Protein AF-A0A519UV82-F1 (afdb_monomer)

Nearest PDB structures (foldseek):
  6i97-assembly1_E  TM=7.654E-01  e=9.300E-04  Pseudomonas aeruginosa
  7zc8-assembly1_B  TM=7.433E-01  e=1.857E-03  Pectobacterium carotovorum
  6fip-assembly1_A  TM=7.714E-01  e=3.481E-03  Pseudomonas aeruginosa
  2m2k-assembly1_A  TM=5.656E-01  e=3.481E-03  Serratia marcescens
  6sml-assembly1_B  TM=4.759E-01  e=7.571E-02  Porphyromonas gingivalis W83

Secondary structure (DSSP, 8-state):
-EE--B-TTHHHHHHHHHHHH----HHHHHTT--EEEEEEEEE-TTS-EEEEEEEE---TTHHHHHHHHHHTSPPPBPEEETTEEE-EEEEEEEEE------------------SSSSPPEEEETTEE--GGGGGG--GGGEEEEEEEPTTHHHHHH-GGGTT-EEEEEE--PPPPP-------

Mean predicted aligned error: 15.91 Å

Radius of gyration: 28.94 Å; Cα contacts (8 Å, |Δi|>4): 285; chains: 1; bounding box: 62×54×73 Å

pLDDT: mean 78.11, std 17.94, range [34.72, 96.06]

Foldseek 3Di:
DKFAKAAVVGPVVVLVLLVVQQDDQPQCVVVVQWDWFKWKWKQALFQDTHPIDTPDDSDRCRNVSVVVSSNVGDRIHAIDDPNGGDIDMDMDIDTDHPPPPVPPQPLVPPPPDDPDDDDAFEEEQNHTDDPVVSVVDRPQFWPDKDKAAPPVQCVVPNPSRPHTYIYTYTDPDPDDDDPPPDDD

Structure (mmCIF, N/CA/C/O backbone):
data_AF-A0A519UV82-F1
#
_entry.id   AF-A0A519UV82-F1
#
loop_
_atom_site.group_PDB
_atom_site.id
_atom_site.type_symbol
_atom_site.label_atom_id
_atom_site.label_alt_id
_atom_site.label_comp_id
_atom_site.label_asym_id
_atom_site.label_entity_id
_atom_site.label_seq_id
_atom_site.pdbx_PDB_ins_code
_atom_site.Cartn_x
_atom_site.Cartn_y
_atom_site.Cartn_z
_atom_site.occupancy
_atom_site.B_iso_or_equiv
_atom_site.auth_seq_id
_atom_site.auth_comp_id
_atom_site.auth_asym_id
_atom_site.auth_atom_id
_atom_site.pdbx_PDB_model_num
ATOM 1 N N . MET A 1 1 ? 25.378 5.766 -20.850 1.00 74.38 1 MET A N 1
ATOM 2 C CA . MET A 1 1 ? 24.659 6.168 -19.622 1.00 74.38 1 MET A CA 1
ATOM 3 C C . MET A 1 1 ? 23.550 5.167 -19.393 1.00 74.38 1 MET A C 1
ATOM 5 O O . MET A 1 1 ? 22.872 4.806 -20.355 1.00 74.38 1 MET A O 1
ATOM 9 N N . GLU A 1 2 ? 23.432 4.686 -18.164 1.00 89.44 2 GLU A N 1
ATOM 10 C CA . GLU A 1 2 ? 22.389 3.753 -17.751 1.00 89.44 2 GLU A CA 1
ATOM 11 C C . GLU A 1 2 ? 21.469 4.468 -16.768 1.00 89.44 2 GLU A C 1
ATOM 13 O O . GLU A 1 2 ? 21.945 5.192 -15.893 1.00 89.44 2 GLU A O 1
ATOM 18 N N . VAL A 1 3 ? 20.162 4.314 -16.952 1.00 92.25 3 VAL A N 1
ATOM 19 C CA . VAL A 1 3 ? 19.136 4.919 -16.101 1.00 92.25 3 VAL A CA 1
ATOM 20 C C . VAL A 1 3 ? 18.208 3.798 -15.639 1.00 92.25 3 VAL A C 1
ATOM 22 O O . VAL A 1 3 ? 17.698 3.061 -16.489 1.00 92.25 3 VAL A O 1
ATOM 25 N N . PRO A 1 4 ? 17.999 3.619 -14.325 1.00 91.94 4 PRO A N 1
ATOM 26 C CA . PRO A 1 4 ? 17.062 2.623 -13.825 1.00 91.94 4 PRO A CA 1
ATOM 27 C C . PRO A 1 4 ? 15.616 3.004 -14.184 1.00 91.94 4 PRO A C 1
ATOM 29 O O . PRO A 1 4 ? 15.330 4.179 -14.414 1.00 91.94 4 PRO A O 1
ATOM 32 N N . PRO A 1 5 ? 14.687 2.035 -14.219 1.00 92.88 5 PRO A N 1
ATOM 33 C CA . PRO A 1 5 ? 13.273 2.347 -14.364 1.00 92.88 5 PRO A CA 1
ATOM 34 C C . PRO A 1 5 ? 12.778 3.160 -13.162 1.00 92.88 5 PRO A C 1
ATOM 36 O O . PRO A 1 5 ? 13.203 2.932 -12.026 1.00 92.88 5 PRO A O 1
ATOM 39 N N . GLU A 1 6 ? 11.842 4.074 -13.400 1.00 93.31 6 GLU A N 1
ATOM 40 C CA . GLU A 1 6 ? 11.326 4.965 -12.361 1.00 93.31 6 GLU A CA 1
ATOM 41 C C . GLU A 1 6 ? 9.823 5.204 -12.520 1.00 93.31 6 GLU A C 1
ATOM 43 O O . GLU A 1 6 ? 9.321 5.412 -13.622 1.00 93.31 6 GLU A O 1
ATOM 48 N N . TYR A 1 7 ? 9.078 5.204 -11.417 1.00 93.75 7 TYR A N 1
ATOM 49 C CA . TYR A 1 7 ? 7.661 5.564 -11.442 1.00 93.75 7 TYR A CA 1
ATOM 50 C C . TYR A 1 7 ? 7.468 7.055 -11.781 1.00 93.75 7 TYR A C 1
ATOM 52 O O . TYR A 1 7 ? 8.294 7.873 -11.373 1.00 93.75 7 TYR A O 1
ATOM 60 N N . PRO A 1 8 ? 6.380 7.472 -12.458 1.00 91.50 8 PRO A N 1
ATOM 61 C CA . PRO A 1 8 ? 6.138 8.886 -12.728 1.00 91.50 8 PRO A CA 1
ATOM 62 C C . PRO A 1 8 ? 6.082 9.718 -11.438 1.00 91.50 8 PRO A C 1
ATOM 64 O O . PRO A 1 8 ? 5.214 9.520 -10.585 1.00 91.50 8 PRO A O 1
ATOM 67 N N . GLY A 1 9 ? 7.011 10.668 -11.301 1.00 90.94 9 GLY A N 1
ATOM 68 C CA . GLY A 1 9 ? 7.177 11.475 -10.086 1.00 90.94 9 GLY A CA 1
ATOM 69 C C . GLY A 1 9 ? 8.029 10.818 -8.991 1.00 90.94 9 GLY A C 1
ATOM 70 O O . GLY A 1 9 ? 8.047 11.301 -7.859 1.00 90.94 9 GLY A O 1
ATOM 71 N N . GLY A 1 10 ? 8.723 9.730 -9.318 1.00 92.00 10 GLY A N 1
ATOM 72 C CA . GLY A 1 10 ? 9.682 9.052 -8.460 1.00 92.00 10 GLY A CA 1
ATOM 73 C C . GLY A 1 10 ? 9.078 8.010 -7.525 1.00 92.00 10 GLY A C 1
ATOM 74 O O . GLY A 1 10 ? 7.860 7.871 -7.364 1.00 92.00 10 GLY A O 1
ATOM 75 N N . ILE A 1 11 ? 9.962 7.265 -6.860 1.00 90.06 11 ILE A N 1
ATOM 76 C CA . ILE A 1 11 ? 9.566 6.153 -5.987 1.00 90.06 11 ILE A CA 1
ATOM 77 C C . ILE A 1 11 ? 8.727 6.610 -4.780 1.00 90.06 11 ILE A C 1
ATOM 79 O O . ILE A 1 11 ? 7.854 5.885 -4.310 1.00 90.06 11 ILE A O 1
ATOM 83 N N . ALA A 1 12 ? 8.920 7.843 -4.303 1.00 91.44 12 ALA A N 1
ATOM 84 C CA . ALA A 1 12 ? 8.108 8.409 -3.227 1.00 91.44 12 ALA A CA 1
ATOM 85 C C . ALA A 1 12 ? 6.627 8.530 -3.633 1.00 91.44 12 ALA A C 1
ATOM 87 O O . ALA A 1 12 ? 5.740 8.155 -2.866 1.00 91.44 12 ALA A O 1
ATOM 88 N N . LYS A 1 13 ? 6.352 8.981 -4.867 1.00 93.44 13 LYS A N 1
ATOM 89 C CA . LYS A 1 13 ? 4.989 9.051 -5.420 1.00 93.44 13 LYS A CA 1
ATOM 90 C C . LYS A 1 13 ? 4.377 7.675 -5.619 1.00 93.44 13 LYS A C 1
ATOM 92 O O . LYS A 1 13 ? 3.170 7.511 -5.446 1.00 93.44 13 LYS A O 1
ATOM 97 N N . PHE A 1 14 ? 5.206 6.689 -5.936 1.00 92.38 14 PHE A N 1
ATOM 98 C CA . PHE A 1 14 ? 4.772 5.306 -6.011 1.00 92.38 14 PHE A CA 1
ATOM 99 C C . PHE A 1 14 ? 4.314 4.779 -4.643 1.00 92.38 14 PHE A C 1
ATOM 101 O O . PHE A 1 14 ? 3.197 4.280 -4.532 1.00 92.38 14 PHE A O 1
ATOM 108 N N . TYR A 1 15 ? 5.099 4.973 -3.578 1.00 91.31 15 TYR A N 1
ATOM 109 C CA . TYR A 1 15 ? 4.679 4.589 -2.224 1.00 91.31 15 TYR A CA 1
ATOM 110 C C . TYR A 1 15 ? 3.459 5.377 -1.726 1.00 91.31 15 TYR A C 1
ATOM 112 O O . TYR A 1 15 ? 2.604 4.811 -1.046 1.00 91.31 15 TYR A O 1
ATOM 120 N N . GLU A 1 16 ? 3.325 6.653 -2.098 1.00 92.19 16 GLU A N 1
ATOM 121 C CA . GLU A 1 16 ? 2.120 7.444 -1.818 1.00 92.19 16 GLU A CA 1
ATOM 122 C C . GLU A 1 16 ? 0.881 6.834 -2.498 1.00 92.19 16 GLU A C 1
ATOM 124 O O . GLU A 1 16 ? -0.177 6.705 -1.878 1.00 92.19 16 GLU A O 1
ATOM 129 N N . PHE A 1 17 ? 1.011 6.419 -3.762 1.00 92.62 17 PHE A N 1
ATOM 130 C CA . PHE A 1 17 ? -0.042 5.719 -4.496 1.00 92.62 17 PHE A CA 1
ATOM 131 C C . PHE A 1 17 ? -0.403 4.383 -3.837 1.00 92.62 17 PHE A C 1
ATOM 133 O O . PHE A 1 17 ? -1.590 4.113 -3.637 1.00 92.62 17 PHE A O 1
ATOM 140 N N . LEU A 1 18 ? 0.598 3.582 -3.454 1.00 91.38 18 LEU A N 1
ATOM 141 C CA . LEU A 1 18 ? 0.388 2.323 -2.743 1.00 91.38 18 LEU A CA 1
ATOM 142 C C . LEU A 1 18 ? -0.390 2.558 -1.445 1.00 91.38 18 LEU A C 1
ATOM 144 O O . LEU A 1 18 ? -1.443 1.962 -1.253 1.00 91.38 18 LEU A O 1
ATOM 148 N N . GLY A 1 19 ? 0.058 3.486 -0.598 1.00 89.69 19 GLY A N 1
ATOM 149 C CA . GLY A 1 19 ? -0.594 3.777 0.681 1.00 89.69 19 GLY A CA 1
ATOM 150 C C . GLY A 1 19 ? -2.041 4.273 0.556 1.00 89.69 19 GLY A C 1
ATOM 151 O O . GLY A 1 19 ? -2.837 4.045 1.461 1.00 89.69 19 GLY A O 1
ATOM 152 N N . LYS A 1 20 ? -2.402 4.926 -0.557 1.00 90.50 20 LYS A N 1
ATOM 153 C CA . LYS A 1 20 ? -3.785 5.363 -0.833 1.00 90.50 20 LYS A CA 1
ATOM 154 C C . LYS A 1 20 ? -4.665 4.271 -1.443 1.00 90.50 20 LYS A C 1
ATOM 156 O O . LYS A 1 20 ? -5.884 4.339 -1.311 1.00 90.50 20 LYS A O 1
ATOM 161 N N . THR A 1 21 ? -4.069 3.312 -2.148 1.00 91.94 21 THR A N 1
ATOM 162 C CA . THR A 1 21 ? -4.799 2.333 -2.976 1.00 91.94 21 THR A CA 1
ATOM 163 C C . THR A 1 21 ? -4.893 0.956 -2.322 1.00 91.94 21 THR A C 1
ATOM 165 O O . THR A 1 21 ? -5.840 0.215 -2.606 1.00 91.94 21 THR A O 1
ATOM 168 N N . ILE A 1 22 ? -3.929 0.615 -1.459 1.00 91.56 22 ILE A N 1
ATOM 169 C CA . ILE A 1 22 ? -3.915 -0.624 -0.681 1.00 91.56 22 ILE A CA 1
ATOM 170 C C . ILE A 1 22 ? -5.106 -0.638 0.272 1.00 91.56 22 ILE A C 1
ATOM 172 O O . ILE A 1 22 ? -5.319 0.277 1.067 1.00 91.56 22 ILE A O 1
ATOM 176 N N . LYS A 1 23 ? -5.863 -1.728 0.208 1.00 91.38 23 LYS A N 1
ATOM 177 C CA . LYS A 1 23 ? -6.924 -2.077 1.141 1.00 91.38 23 LYS A CA 1
ATOM 178 C C . LYS A 1 23 ? -6.412 -3.179 2.048 1.00 91.38 23 LYS A C 1
ATOM 180 O O . LYS A 1 23 ? -6.077 -4.258 1.577 1.00 91.38 23 LYS A O 1
ATOM 185 N N . TYR A 1 24 ? -6.365 -2.912 3.347 1.00 90.88 24 TYR A N 1
ATOM 186 C CA . TYR A 1 24 ? -5.944 -3.924 4.310 1.00 90.88 24 TYR A CA 1
ATOM 187 C C . TYR A 1 24 ? -6.930 -5.103 4.298 1.00 90.88 24 TYR A C 1
ATOM 189 O O . TYR A 1 24 ? -8.119 -4.873 4.533 1.00 90.88 24 TYR A O 1
ATOM 197 N N . PRO A 1 25 ? -6.485 -6.342 4.028 1.00 91.50 25 PRO A N 1
ATOM 198 C CA . PRO A 1 25 ? -7.369 -7.501 4.053 1.00 91.50 25 PRO A CA 1
ATOM 199 C C . PRO A 1 25 ? -7.969 -7.717 5.445 1.00 91.50 25 PRO A C 1
ATOM 201 O O . PRO A 1 25 ? -7.251 -7.633 6.442 1.00 91.50 25 PRO A O 1
ATOM 204 N N . THR A 1 26 ? -9.261 -8.051 5.522 1.00 88.75 26 THR A N 1
ATOM 205 C CA . THR A 1 26 ? -9.959 -8.273 6.801 1.00 88.75 26 THR A CA 1
ATOM 206 C C . THR A 1 26 ? -9.277 -9.349 7.645 1.00 88.75 26 THR A C 1
ATOM 208 O O . THR A 1 26 ? -9.013 -9.117 8.817 1.00 88.75 26 THR A O 1
ATOM 211 N N . LEU A 1 27 ? -8.883 -10.472 7.032 1.00 89.81 27 LEU A N 1
ATOM 212 C CA . LEU A 1 27 ? -8.171 -11.556 7.718 1.00 89.81 27 LEU A CA 1
ATOM 213 C C . LEU A 1 27 ? -6.844 -11.086 8.328 1.00 89.81 27 LEU A C 1
ATOM 215 O O . LEU A 1 27 ? -6.532 -11.432 9.463 1.00 89.81 27 LEU A O 1
ATOM 219 N N . ALA A 1 28 ? -6.071 -10.279 7.598 1.00 90.50 28 ALA A N 1
ATOM 220 C CA . ALA A 1 28 ? -4.825 -9.722 8.113 1.00 90.50 28 ALA A CA 1
ATOM 221 C C . ALA A 1 28 ? -5.079 -8.715 9.247 1.00 90.50 28 ALA A C 1
ATOM 223 O O . ALA A 1 28 ? -4.287 -8.640 10.179 1.00 90.50 28 ALA A O 1
ATOM 224 N N . ALA A 1 29 ? -6.177 -7.955 9.184 1.00 86.69 29 ALA A N 1
ATOM 225 C CA . ALA A 1 29 ? -6.553 -7.007 10.229 1.00 86.69 29 ALA A CA 1
ATOM 226 C C . ALA A 1 29 ? -7.010 -7.711 11.518 1.00 86.69 29 ALA A C 1
ATOM 228 O O . ALA A 1 29 ? -6.546 -7.356 12.595 1.00 86.69 29 ALA A O 1
ATOM 229 N N . GLU A 1 30 ? -7.869 -8.726 11.406 1.00 85.19 30 GLU A N 1
ATOM 230 C CA . GLU A 1 30 ? -8.380 -9.514 12.538 1.00 85.19 30 GLU A CA 1
ATOM 231 C C . GLU A 1 30 ? -7.279 -10.296 13.261 1.00 85.19 30 GLU A C 1
ATOM 233 O O . GLU A 1 30 ? -7.351 -10.482 14.471 1.00 85.19 30 GLU A O 1
ATOM 238 N N . ASN A 1 31 ? -6.254 -10.733 12.525 1.00 87.88 31 ASN A N 1
ATOM 239 C CA . ASN A 1 31 ? -5.112 -11.474 13.067 1.00 87.88 31 ASN A CA 1
ATOM 240 C C . ASN A 1 31 ? -3.904 -10.570 13.373 1.00 87.88 31 ASN A C 1
ATOM 242 O O . ASN A 1 31 ? -2.807 -11.074 13.598 1.00 87.88 31 ASN A O 1
ATOM 246 N N . GLU A 1 32 ? -4.084 -9.246 13.332 1.00 87.88 32 GLU A N 1
ATOM 247 C CA . GLU A 1 32 ? -3.047 -8.246 13.624 1.00 87.88 32 GLU A CA 1
ATOM 248 C C . GLU A 1 32 ? -1.743 -8.412 12.810 1.00 87.88 32 GLU A C 1
ATOM 250 O O . GLU A 1 32 ? -0.652 -8.024 13.229 1.00 87.88 32 GLU A O 1
ATOM 255 N N . ILE A 1 33 ? -1.846 -8.976 11.606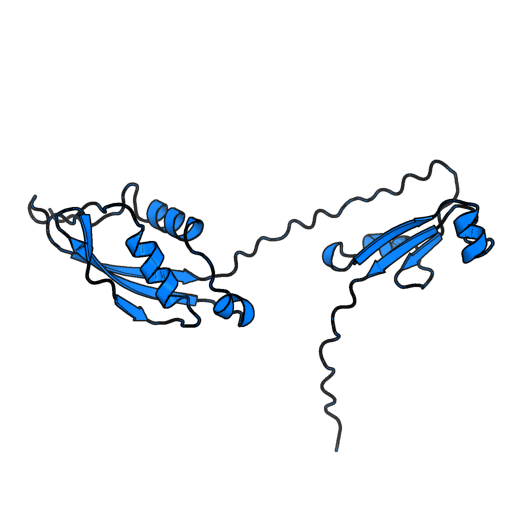 1.00 89.56 33 ILE A N 1
ATOM 256 C CA . ILE A 1 33 ? -0.701 -9.345 10.773 1.00 89.56 33 ILE A CA 1
ATOM 257 C C . ILE A 1 33 ? -0.122 -8.107 10.121 1.00 89.56 33 ILE A C 1
ATOM 259 O O . ILE A 1 33 ? -0.780 -7.519 9.272 1.00 89.56 33 ILE A O 1
ATOM 263 N N . GLN A 1 34 ? 1.122 -7.759 10.442 1.00 90.94 34 GLN A N 1
ATOM 264 C CA . GLN A 1 34 ? 1.869 -6.647 9.850 1.00 90.94 34 GLN A CA 1
ATOM 265 C C . GLN A 1 34 ? 3.211 -7.118 9.292 1.00 90.94 34 GLN A C 1
ATOM 267 O O . GLN A 1 34 ? 3.790 -8.094 9.764 1.00 90.94 34 GLN A O 1
ATOM 272 N N . GLY A 1 35 ? 3.755 -6.388 8.321 1.00 91.56 35 GLY A N 1
ATOM 273 C CA . GLY A 1 35 ? 5.083 -6.678 7.796 1.00 91.56 35 GLY A CA 1
ATOM 274 C C . GLY A 1 35 ? 5.307 -6.165 6.385 1.00 91.56 35 GLY A C 1
ATOM 275 O O . GLY A 1 35 ? 4.636 -5.248 5.918 1.00 91.56 35 GLY A O 1
ATOM 276 N N . ASN A 1 36 ? 6.281 -6.766 5.705 1.00 93.38 36 ASN A N 1
ATOM 277 C CA . ASN A 1 36 ? 6.626 -6.434 4.329 1.00 93.38 36 ASN A CA 1
ATOM 278 C C . ASN A 1 36 ? 6.369 -7.637 3.425 1.00 93.38 36 ASN A C 1
ATOM 280 O O . ASN A 1 36 ? 6.911 -8.717 3.668 1.00 93.38 36 ASN A O 1
ATOM 284 N N . VAL A 1 37 ? 5.615 -7.415 2.354 1.00 94.75 37 VAL A N 1
ATOM 285 C CA . VAL A 1 37 ? 5.506 -8.341 1.226 1.00 94.75 37 VAL A CA 1
ATOM 286 C C . VAL A 1 37 ? 6.552 -7.926 0.200 1.00 94.75 37 VAL A C 1
ATOM 288 O O . VAL A 1 37 ? 6.561 -6.775 -0.236 1.00 94.75 37 VAL A O 1
ATOM 291 N N . PHE A 1 38 ? 7.454 -8.831 -0.173 1.00 95.12 38 PHE A N 1
ATOM 292 C CA . PHE A 1 38 ? 8.469 -8.533 -1.187 1.00 95.12 38 PHE A CA 1
ATOM 293 C C . PHE A 1 38 ? 7.964 -8.986 -2.543 1.00 95.12 38 PHE A C 1
ATOM 295 O O . PHE A 1 38 ? 7.584 -10.149 -2.707 1.00 95.12 38 PHE A O 1
ATOM 302 N N . VAL A 1 39 ? 7.966 -8.066 -3.500 1.00 95.25 39 VAL A N 1
ATOM 303 C CA . VAL A 1 39 ? 7.418 -8.298 -4.830 1.00 95.25 39 VAL A CA 1
ATOM 304 C C . VAL A 1 39 ? 8.459 -7.958 -5.875 1.00 95.25 39 VAL A C 1
ATOM 306 O O . VAL A 1 39 ? 8.966 -6.835 -5.898 1.00 95.25 39 VAL A O 1
ATOM 309 N N . SER A 1 40 ? 8.717 -8.902 -6.776 1.00 95.50 40 SER A N 1
ATOM 310 C CA . SER A 1 40 ? 9.482 -8.655 -7.987 1.00 95.50 40 SER A CA 1
ATOM 311 C C . SER A 1 40 ? 8.580 -8.533 -9.208 1.00 95.50 40 SER A C 1
ATOM 313 O O . SER A 1 40 ? 7.556 -9.199 -9.318 1.00 95.50 40 SER A O 1
ATOM 315 N N . PHE A 1 41 ? 8.942 -7.651 -10.131 1.00 95.25 41 PHE A N 1
ATOM 316 C CA . PHE A 1 41 ? 8.256 -7.477 -11.411 1.00 95.25 41 PHE A CA 1
ATOM 317 C C . PHE A 1 41 ? 9.232 -6.970 -12.471 1.00 95.25 41 PHE A C 1
ATOM 319 O O . PHE A 1 41 ? 10.320 -6.492 -12.157 1.00 95.25 41 PHE A O 1
ATOM 326 N N . THR A 1 42 ? 8.864 -7.086 -13.741 1.00 95.75 42 THR A N 1
ATOM 327 C CA . THR A 1 42 ? 9.640 -6.562 -14.869 1.00 95.75 42 THR A CA 1
ATOM 328 C C . THR A 1 42 ? 8.975 -5.297 -15.392 1.00 95.75 42 THR A C 1
ATOM 330 O O . THR A 1 42 ? 7.796 -5.320 -15.732 1.00 95.75 42 THR A O 1
ATOM 333 N N . VAL A 1 43 ? 9.739 -4.208 -15.466 1.00 95.88 43 VAL A N 1
ATOM 334 C CA . VAL A 1 43 ? 9.355 -2.998 -16.198 1.00 95.88 43 VAL A CA 1
ATOM 335 C C . VAL A 1 43 ? 9.752 -3.200 -17.654 1.00 95.88 43 VAL A C 1
ATOM 337 O O . VAL A 1 43 ? 10.935 -3.378 -17.961 1.00 95.88 43 VAL A O 1
ATOM 340 N N . GLU A 1 44 ? 8.760 -3.225 -18.535 1.00 96.06 44 GLU A N 1
ATOM 341 C CA . GLU A 1 44 ? 8.949 -3.371 -19.975 1.00 96.06 44 GLU A CA 1
ATOM 342 C C . GLU A 1 44 ? 9.420 -2.068 -20.627 1.00 96.06 44 GLU A C 1
ATOM 344 O O . GLU A 1 44 ? 9.418 -0.992 -20.029 1.00 96.06 44 GLU A O 1
ATOM 349 N N . ARG A 1 45 ? 9.820 -2.159 -21.899 1.00 95.00 45 ARG A N 1
ATOM 350 C CA . ARG A 1 45 ? 10.320 -1.016 -22.684 1.00 95.00 45 ARG A CA 1
ATOM 351 C C . ARG A 1 45 ? 9.270 0.072 -22.926 1.00 95.00 45 ARG A C 1
ATOM 353 O O . ARG A 1 45 ? 9.644 1.201 -23.219 1.00 95.00 45 ARG A O 1
ATOM 360 N N . ASP A 1 46 ? 7.991 -0.277 -22.837 1.00 92.88 46 ASP A N 1
ATOM 361 C CA . ASP A 1 46 ? 6.847 0.633 -22.946 1.00 92.88 46 ASP A CA 1
ATOM 362 C C . ASP A 1 46 ? 6.397 1.187 -21.581 1.00 92.88 46 ASP A C 1
ATOM 364 O O . ASP A 1 46 ? 5.469 1.991 -21.518 1.00 92.88 46 ASP A O 1
ATOM 368 N N . GLY A 1 47 ? 7.048 0.764 -20.491 1.00 91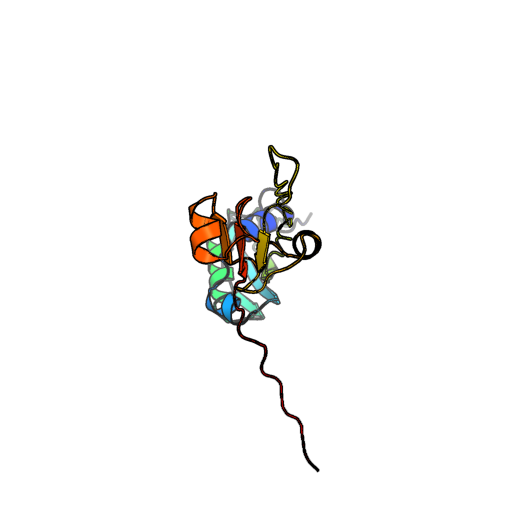.44 47 GLY A N 1
ATOM 369 C CA . GLY A 1 47 ? 6.684 1.147 -19.133 1.00 91.44 47 GLY A CA 1
ATOM 370 C C . GLY A 1 47 ? 5.610 0.281 -18.477 1.00 91.44 47 GLY A C 1
ATOM 371 O O . GLY A 1 47 ? 5.250 0.531 -17.325 1.00 91.44 47 GLY A O 1
ATOM 372 N N . SER A 1 48 ? 5.076 -0.726 -19.171 1.00 93.62 48 SER A N 1
ATOM 373 C CA . SER A 1 48 ? 4.135 -1.676 -18.578 1.00 93.62 48 SER A CA 1
ATOM 374 C C . SER A 1 48 ? 4.831 -2.594 -17.565 1.00 93.62 48 SER A C 1
ATOM 376 O O . SER A 1 48 ? 6.043 -2.824 -17.623 1.00 93.62 48 SER A O 1
ATOM 378 N N . LEU A 1 49 ? 4.063 -3.096 -16.594 1.00 94.25 49 LEU A N 1
ATOM 379 C CA . LEU A 1 49 ? 4.555 -4.045 -15.597 1.00 94.25 49 LEU A CA 1
ATOM 380 C C . LEU A 1 49 ? 4.132 -5.469 -15.958 1.00 94.25 49 LEU A C 1
ATOM 382 O O . LEU A 1 49 ? 2.940 -5.763 -16.025 1.00 94.25 49 LEU A O 1
ATOM 386 N N . ASN A 1 50 ? 5.111 -6.359 -16.093 1.00 93.94 50 ASN A N 1
ATOM 387 C CA . ASN A 1 50 ? 4.923 -7.785 -16.355 1.00 93.94 50 ASN A CA 1
ATOM 388 C C . ASN A 1 50 ? 5.629 -8.656 -15.308 1.00 93.94 50 ASN A C 1
ATOM 390 O O . ASN A 1 50 ? 6.402 -8.173 -14.484 1.00 93.94 50 ASN A O 1
ATOM 394 N N . ASP A 1 51 ? 5.368 -9.966 -15.351 1.00 94.44 51 ASP A N 1
ATOM 395 C CA . ASP A 1 51 ? 6.021 -10.985 -14.509 1.00 94.44 51 ASP A CA 1
ATOM 396 C C . ASP A 1 51 ? 6.007 -10.658 -13.002 1.00 94.44 51 ASP A C 1
ATOM 398 O O . ASP A 1 51 ? 7.006 -10.824 -12.305 1.00 94.44 51 ASP A O 1
ATOM 402 N N . ILE A 1 52 ? 4.873 -10.152 -12.502 1.00 95.06 52 ILE A N 1
ATOM 403 C CA . ILE A 1 52 ? 4.699 -9.811 -11.086 1.00 95.06 52 ILE A CA 1
ATOM 404 C C . ILE A 1 52 ? 4.699 -11.101 -10.254 1.00 95.06 52 ILE A C 1
ATOM 406 O O . ILE A 1 52 ? 3.828 -11.957 -10.422 1.00 95.06 52 ILE A O 1
ATOM 410 N N . LYS A 1 53 ? 5.656 -11.219 -9.332 1.00 95.06 53 LYS A N 1
ATOM 411 C CA . LYS A 1 53 ? 5.897 -12.382 -8.474 1.00 95.06 53 LYS A CA 1
ATOM 412 C C . LYS A 1 53 ? 6.102 -11.956 -7.029 1.00 95.06 53 LYS A C 1
ATOM 414 O O . LYS A 1 53 ? 6.818 -11.002 -6.745 1.00 95.06 53 LYS A O 1
ATOM 419 N N . ILE A 1 54 ? 5.502 -12.700 -6.106 1.00 96.06 54 ILE A N 1
ATOM 420 C CA . ILE A 1 54 ? 5.731 -12.521 -4.672 1.00 96.06 54 ILE A CA 1
ATOM 421 C C . ILE A 1 54 ? 6.954 -13.347 -4.270 1.00 96.06 54 ILE A C 1
ATOM 423 O O . ILE A 1 54 ? 6.891 -14.576 -4.260 1.00 96.06 54 ILE A O 1
ATOM 427 N N . ASP A 1 55 ? 8.052 -12.668 -3.938 1.00 94.50 55 ASP A N 1
ATOM 428 C CA . ASP A 1 55 ? 9.305 -13.299 -3.510 1.00 94.50 55 ASP A CA 1
ATOM 429 C C . ASP A 1 55 ? 9.252 -13.679 -2.023 1.00 94.50 55 ASP A C 1
ATOM 431 O O . ASP A 1 55 ? 9.774 -14.715 -1.613 1.00 94.50 55 ASP A O 1
ATOM 435 N N . ARG A 1 56 ? 8.604 -12.842 -1.201 1.00 94.25 56 ARG A N 1
ATOM 436 C CA . ARG A 1 56 ? 8.363 -13.123 0.219 1.00 94.25 56 ARG A CA 1
ATOM 437 C C . ARG A 1 56 ? 6.932 -12.777 0.577 1.00 94.25 56 ARG A C 1
ATOM 439 O O . ARG A 1 56 ? 6.519 -11.623 0.470 1.00 94.25 56 ARG A O 1
ATOM 446 N N . ARG A 1 57 ? 6.226 -13.804 1.030 1.00 93.38 57 ARG A N 1
ATOM 447 C CA . ARG A 1 57 ? 4.822 -13.761 1.417 1.00 93.38 57 ARG A CA 1
ATOM 448 C C . ARG A 1 57 ? 4.674 -13.313 2.861 1.00 93.38 57 ARG A C 1
ATOM 450 O O . ARG A 1 57 ? 5.496 -13.672 3.704 1.00 93.38 57 ARG A O 1
ATOM 457 N N . LEU A 1 58 ? 3.607 -12.571 3.122 1.00 91.38 58 LEU A N 1
ATOM 458 C CA . LEU A 1 58 ? 3.123 -12.290 4.473 1.00 91.38 58 LEU A CA 1
ATOM 459 C C . LEU A 1 58 ? 1.830 -13.077 4.752 1.00 91.38 58 LEU A C 1
ATOM 461 O O . LEU A 1 58 ? 1.579 -13.460 5.892 1.00 91.38 58 LEU A O 1
ATOM 465 N N . GLY A 1 59 ? 1.058 -13.397 3.706 1.00 89.44 59 GLY A N 1
ATOM 466 C CA . GLY A 1 59 ? -0.159 -14.205 3.798 1.00 89.44 59 GLY A CA 1
ATOM 467 C C . GLY A 1 59 ? -1.402 -13.399 4.187 1.00 89.44 59 GLY A C 1
ATOM 468 O O . GLY A 1 59 ? -1.425 -12.172 4.093 1.00 89.44 59 GLY A O 1
ATOM 469 N N . TYR A 1 60 ? -2.468 -14.092 4.599 1.00 92.12 60 TYR A N 1
ATOM 470 C CA . TYR A 1 60 ? -3.722 -13.481 5.078 1.00 92.12 60 TYR A CA 1
ATOM 471 C C . TYR A 1 60 ? -4.390 -12.504 4.087 1.00 92.12 60 TYR A C 1
ATOM 473 O O . TYR A 1 60 ? -5.064 -11.558 4.491 1.00 92.12 60 TYR A O 1
ATOM 481 N N . GLY A 1 61 ? -4.203 -12.718 2.780 1.00 91.81 61 GLY A N 1
ATOM 482 C CA . GLY A 1 61 ? -4.750 -11.863 1.721 1.00 91.81 61 GLY A CA 1
ATOM 483 C C . GLY A 1 61 ? -3.863 -10.674 1.325 1.00 91.81 61 GLY A C 1
ATOM 484 O O . GLY A 1 61 ? -4.225 -9.917 0.424 1.00 91.81 61 GLY A O 1
ATOM 485 N N . THR A 1 62 ? -2.732 -10.450 2.009 1.00 93.38 62 THR A N 1
ATOM 486 C CA . THR A 1 62 ? -1.853 -9.290 1.742 1.00 93.38 62 THR A CA 1
ATOM 487 C C . THR A 1 62 ? -1.054 -9.455 0.451 1.00 93.38 62 THR A C 1
ATOM 489 O O . THR A 1 62 ? -0.815 -8.477 -0.259 1.00 93.38 62 THR A O 1
ATOM 492 N N . ASP A 1 63 ? -0.700 -10.693 0.106 1.00 93.12 63 ASP A N 1
ATOM 493 C CA . ASP A 1 63 ? 0.015 -11.038 -1.120 1.00 93.12 63 ASP A CA 1
ATOM 494 C C . ASP A 1 63 ? -0.840 -10.704 -2.358 1.00 93.12 63 ASP A C 1
ATOM 496 O O . ASP A 1 63 ? -0.385 -10.051 -3.298 1.00 93.12 63 ASP A O 1
ATOM 500 N N . GLU A 1 64 ? -2.105 -11.126 -2.348 1.00 94.19 64 GLU A N 1
ATOM 501 C CA . GLU A 1 64 ? -3.071 -10.906 -3.425 1.00 94.19 64 GLU A CA 1
ATOM 502 C C . GLU A 1 64 ? -3.359 -9.416 -3.608 1.00 94.19 64 GLU A C 1
ATOM 504 O O . GLU A 1 64 ? -3.417 -8.913 -4.735 1.00 94.19 64 GLU A O 1
ATOM 509 N N . GLU A 1 65 ? -3.487 -8.697 -2.495 1.00 95.00 65 GLU A N 1
ATOM 510 C CA . GLU A 1 65 ? -3.685 -7.255 -2.496 1.00 95.00 65 GLU A CA 1
ATOM 511 C C . GLU A 1 65 ? -2.475 -6.512 -3.079 1.00 95.00 65 GLU A C 1
ATOM 513 O O . GLU A 1 65 ? -2.640 -5.600 -3.893 1.00 95.00 65 GLU A O 1
ATOM 518 N N . ALA A 1 66 ? -1.254 -6.933 -2.735 1.00 94.62 66 ALA A N 1
ATOM 519 C CA . ALA A 1 66 ? -0.031 -6.375 -3.303 1.00 94.62 66 ALA A CA 1
ATOM 520 C C . ALA A 1 66 ? 0.004 -6.530 -4.836 1.00 94.62 66 ALA A C 1
ATOM 522 O O . ALA A 1 66 ? 0.263 -5.560 -5.556 1.00 94.62 66 ALA A O 1
ATOM 523 N N . VAL A 1 67 ? -0.336 -7.718 -5.353 1.00 94.44 67 VAL A N 1
ATOM 524 C CA . VAL A 1 67 ? -0.438 -7.958 -6.804 1.00 94.44 67 VAL A CA 1
ATOM 525 C C . VAL A 1 67 ? -1.522 -7.084 -7.437 1.00 94.44 67 VAL A C 1
ATOM 527 O O . VAL A 1 67 ? -1.301 -6.503 -8.503 1.00 94.44 67 VAL A O 1
ATOM 530 N N . ARG A 1 68 ? -2.695 -6.968 -6.800 1.00 95.12 68 ARG A N 1
ATOM 531 C CA . ARG A 1 68 ? -3.819 -6.167 -7.306 1.00 95.12 68 ARG A CA 1
ATOM 532 C C . ARG A 1 68 ? -3.429 -4.702 -7.480 1.00 95.12 68 ARG A C 1
ATOM 534 O O . ARG A 1 68 ? -3.713 -4.119 -8.523 1.00 95.12 68 ARG A O 1
ATOM 541 N N . VAL A 1 69 ? -2.782 -4.106 -6.480 1.00 94.19 69 VAL A N 1
ATOM 542 C CA . VAL A 1 69 ? -2.409 -2.685 -6.519 1.00 94.19 69 VAL A CA 1
ATOM 543 C C . VAL A 1 69 ? -1.311 -2.419 -7.546 1.00 94.19 69 VAL A C 1
ATOM 545 O O . VAL A 1 69 ? -1.373 -1.408 -8.245 1.00 94.19 69 VAL A O 1
ATOM 548 N N . LEU A 1 70 ? -0.354 -3.336 -7.716 1.00 92.56 70 LEU A N 1
ATOM 549 C CA . LEU A 1 70 ? 0.665 -3.212 -8.764 1.00 92.56 70 LEU A CA 1
ATOM 550 C C . LEU A 1 70 ? 0.062 -3.206 -10.169 1.00 92.56 70 LEU A C 1
ATOM 552 O O . LEU A 1 70 ? 0.439 -2.372 -10.991 1.00 92.56 70 LEU A O 1
ATOM 556 N N . LYS A 1 71 ? -0.931 -4.065 -10.422 1.00 91.88 71 LYS A N 1
ATOM 557 C CA . LYS A 1 71 ? -1.671 -4.087 -11.695 1.00 91.88 71 LYS A CA 1
ATOM 558 C C . LYS A 1 71 ? -2.473 -2.808 -11.962 1.00 91.88 71 LYS A C 1
ATOM 560 O O . LYS A 1 71 ? -2.800 -2.536 -13.109 1.00 91.88 71 LYS A O 1
ATOM 565 N N . LEU A 1 72 ? -2.796 -2.035 -10.923 1.00 91.56 72 LEU A N 1
ATOM 566 C CA . LEU A 1 72 ? -3.476 -0.739 -11.039 1.00 91.56 72 LEU A CA 1
ATOM 567 C C . LEU A 1 72 ? -2.515 0.447 -11.168 1.00 91.56 72 LEU A C 1
ATOM 569 O O . LEU A 1 72 ? -2.967 1.580 -11.338 1.00 91.56 72 LEU A O 1
ATOM 573 N N . SER A 1 73 ? -1.210 0.219 -11.024 1.00 88.62 73 SER A N 1
ATOM 574 C CA . SER A 1 73 ? -0.230 1.296 -11.100 1.00 88.62 73 SER A CA 1
ATOM 575 C C . SER A 1 73 ? -0.154 1.886 -12.511 1.00 88.62 73 SER A C 1
ATOM 577 O O . SER A 1 73 ? -0.455 1.227 -13.507 1.00 88.62 73 SER A O 1
ATOM 579 N N . LYS A 1 74 ? 0.225 3.166 -12.593 1.00 82.50 74 LYS A N 1
ATOM 580 C CA . LYS A 1 74 ? 0.475 3.828 -13.880 1.00 82.50 74 LYS A CA 1
ATOM 581 C C . LYS A 1 74 ? 1.698 3.219 -14.567 1.00 82.50 74 LYS A C 1
ATOM 583 O O . LYS A 1 74 ? 2.567 2.670 -13.895 1.00 82.50 74 LYS A O 1
ATOM 588 N N . TYR A 1 75 ? 1.789 3.405 -15.884 1.00 89.75 75 TYR A N 1
ATOM 589 C CA . TYR A 1 75 ? 2.992 3.087 -16.653 1.00 89.75 75 TYR A CA 1
ATOM 590 C C . TYR A 1 75 ? 4.230 3.738 -16.026 1.00 89.75 75 TYR A C 1
ATOM 592 O O . TYR A 1 75 ? 4.214 4.921 -15.679 1.00 89.75 75 TYR A O 1
ATOM 600 N N . TRP A 1 76 ? 5.279 2.941 -15.859 1.00 93.81 76 TRP A N 1
ATOM 601 C CA . TRP A 1 76 ? 6.580 3.361 -15.357 1.00 93.81 76 TRP A CA 1
ATOM 602 C C . TRP A 1 76 ? 7.421 3.953 -16.486 1.00 93.81 76 TRP A C 1
ATOM 604 O O . TRP A 1 76 ? 7.230 3.634 -17.653 1.00 93.81 76 TRP A O 1
ATOM 614 N N . ASN A 1 77 ? 8.398 4.786 -16.149 1.00 93.75 77 ASN A N 1
ATOM 615 C CA . ASN A 1 77 ? 9.445 5.132 -17.097 1.00 93.75 77 ASN A CA 1
ATOM 616 C C . ASN A 1 77 ? 10.369 3.912 -17.252 1.00 93.75 77 ASN A C 1
ATOM 618 O O . ASN A 1 77 ? 10.857 3.397 -16.237 1.00 93.75 77 ASN A O 1
ATOM 622 N N . PRO A 1 78 ? 10.604 3.424 -18.482 1.00 95.06 78 PRO A N 1
ATOM 623 C CA . PRO A 1 78 ? 11.462 2.271 -18.711 1.00 95.06 78 PRO A CA 1
ATOM 624 C C . PRO A 1 78 ? 12.911 2.589 -18.339 1.00 95.06 78 PRO A C 1
ATOM 626 O O . PRO A 1 78 ? 13.354 3.737 -18.413 1.00 95.06 78 PRO A O 1
ATOM 629 N N . GLY A 1 79 ? 13.672 1.552 -17.990 1.00 94.31 79 GLY A N 1
ATOM 630 C CA . GLY A 1 79 ? 15.115 1.695 -17.840 1.00 94.31 79 GLY A CA 1
ATOM 631 C C . GLY A 1 79 ? 15.765 2.003 -19.188 1.00 94.31 79 GLY A C 1
ATOM 632 O O . GLY A 1 79 ? 15.326 1.501 -20.223 1.00 94.31 79 GLY A O 1
ATOM 633 N N . MET A 1 80 ? 16.824 2.807 -19.188 1.00 95.62 80 MET A N 1
ATOM 634 C CA . MET A 1 80 ? 17.570 3.163 -20.395 1.00 95.62 80 MET A CA 1
ATOM 635 C C . MET A 1 80 ? 18.989 2.615 -20.315 1.00 95.62 80 MET A C 1
ATOM 637 O O . MET A 1 80 ? 19.683 2.835 -19.328 1.00 95.62 80 MET A O 1
ATOM 641 N N . GLN A 1 81 ? 19.455 1.970 -21.381 1.00 94.44 81 GLN A N 1
ATOM 642 C CA . GLN A 1 81 ? 20.849 1.569 -21.547 1.00 94.44 81 GLN A CA 1
ATOM 643 C C . GLN A 1 81 ? 21.344 2.076 -22.898 1.00 94.44 81 GLN A C 1
ATOM 645 O O . GLN A 1 81 ? 20.770 1.760 -23.940 1.00 94.44 81 GLN A O 1
ATOM 650 N N . ASN A 1 82 ? 22.394 2.900 -22.891 1.00 93.06 82 ASN A N 1
ATOM 651 C CA . ASN A 1 82 ? 22.956 3.503 -24.109 1.00 93.06 82 ASN A CA 1
ATOM 652 C C . ASN A 1 82 ? 21.899 4.226 -24.970 1.00 93.06 82 ASN A C 1
ATOM 654 O O . ASN A 1 82 ? 21.906 4.131 -26.195 1.00 93.06 82 ASN A O 1
ATOM 658 N N . GLY A 1 83 ? 20.963 4.920 -24.312 1.00 92.00 83 GLY A N 1
ATOM 659 C CA . GLY A 1 83 ? 19.882 5.663 -24.969 1.00 92.00 83 GLY A CA 1
ATOM 660 C C . GLY A 1 83 ? 18.745 4.799 -25.525 1.00 92.00 83 GLY A C 1
ATOM 661 O O . GLY A 1 83 ? 17.875 5.326 -26.210 1.00 92.00 83 GLY A O 1
ATOM 662 N N . ARG A 1 84 ? 18.735 3.487 -25.255 1.00 94.19 84 ARG A N 1
ATOM 663 C CA . ARG A 1 84 ? 17.676 2.566 -25.688 1.00 94.19 84 ARG A CA 1
ATOM 664 C C . ARG A 1 84 ? 16.886 2.045 -24.486 1.00 94.19 84 ARG A C 1
ATOM 666 O O . ARG A 1 84 ? 17.513 1.685 -23.487 1.00 94.19 84 ARG A O 1
ATOM 673 N N . PRO A 1 85 ? 15.548 1.945 -24.577 1.00 95.38 85 PRO A N 1
ATOM 674 C CA . PRO A 1 85 ? 14.7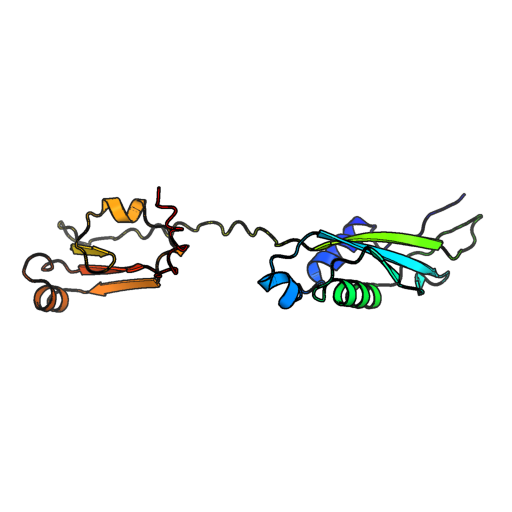45 1.375 -23.507 1.00 95.38 85 PRO A CA 1
ATOM 675 C C . PRO A 1 85 ? 15.020 -0.126 -23.382 1.00 95.38 85 PRO A C 1
ATOM 677 O O . PRO A 1 85 ? 15.003 -0.874 -24.367 1.00 95.38 85 PRO A O 1
ATOM 680 N N . VAL A 1 86 ? 15.263 -0.575 -22.157 1.00 95.38 86 VAL A N 1
ATOM 681 C CA . VAL A 1 86 ? 15.555 -1.968 -21.819 1.00 95.38 86 VAL A CA 1
ATOM 682 C C . VAL A 1 86 ? 14.580 -2.477 -20.767 1.00 95.38 86 VAL A C 1
ATOM 684 O O . VAL A 1 86 ? 14.105 -1.728 -19.917 1.00 95.38 86 VAL A O 1
ATOM 687 N N . ARG A 1 87 ? 14.283 -3.778 -20.834 1.00 95.75 87 ARG A N 1
ATOM 688 C CA . ARG A 1 87 ? 13.489 -4.455 -19.807 1.00 95.75 87 ARG A CA 1
ATOM 689 C C . ARG A 1 87 ? 14.326 -4.595 -18.541 1.00 95.75 87 ARG A C 1
ATOM 691 O O . ARG A 1 87 ? 15.455 -5.079 -18.611 1.00 95.75 87 ARG A O 1
ATOM 698 N N . VAL A 1 88 ? 13.776 -4.212 -17.396 1.00 95.12 88 VAL A N 1
ATOM 699 C CA . VAL A 1 88 ? 14.499 -4.259 -16.119 1.00 95.12 88 VAL A CA 1
ATOM 700 C C . VAL A 1 88 ? 13.651 -4.966 -15.076 1.00 95.12 88 VAL A C 1
ATOM 702 O O . VAL A 1 88 ? 12.486 -4.630 -14.882 1.00 95.12 88 VAL A O 1
ATOM 705 N N . LYS A 1 89 ? 14.244 -5.948 -14.393 1.00 94.62 89 LYS A N 1
ATOM 706 C CA . LYS A 1 89 ? 13.619 -6.584 -13.233 1.00 94.62 89 LYS A CA 1
ATOM 707 C C . LYS A 1 89 ? 13.818 -5.695 -12.009 1.00 94.62 89 LYS A C 1
ATOM 709 O O . LYS A 1 89 ? 14.938 -5.288 -11.714 1.00 94.62 89 LYS A O 1
ATOM 714 N N . TYR A 1 90 ? 12.735 -5.426 -11.298 1.00 92.56 90 TYR A N 1
ATOM 715 C CA . TYR A 1 90 ? 12.691 -4.589 -10.110 1.00 92.56 90 TYR A CA 1
ATOM 716 C C . TYR A 1 90 ? 12.131 -5.389 -8.931 1.00 92.56 90 TYR A C 1
ATOM 718 O O . TYR A 1 90 ? 11.327 -6.298 -9.131 1.00 92.56 90 TYR A O 1
ATOM 726 N N . ASN A 1 91 ? 12.574 -5.082 -7.711 1.00 93.38 91 ASN A N 1
ATOM 727 C CA . ASN A 1 91 ? 12.077 -5.697 -6.479 1.00 93.38 91 ASN A CA 1
ATOM 728 C C . ASN A 1 91 ? 11.817 -4.604 -5.447 1.00 93.38 91 ASN A C 1
ATOM 730 O O . ASN A 1 91 ? 12.677 -3.750 -5.224 1.00 93.38 91 ASN A O 1
ATOM 734 N N . ILE A 1 92 ? 10.643 -4.637 -4.828 1.00 92.19 92 ILE A N 1
ATOM 735 C CA . ILE A 1 92 ? 10.230 -3.666 -3.822 1.00 92.19 92 ILE A CA 1
ATOM 736 C C . ILE A 1 92 ? 9.612 -4.358 -2.600 1.00 92.19 92 ILE A C 1
ATOM 738 O O . ILE A 1 92 ? 8.877 -5.341 -2.737 1.00 92.19 92 ILE A O 1
ATOM 742 N N . PRO A 1 93 ? 9.846 -3.823 -1.393 1.00 93.88 93 PRO A N 1
ATOM 743 C CA . PRO A 1 93 ? 9.057 -4.167 -0.223 1.00 93.88 93 PRO A CA 1
ATOM 744 C C . PRO A 1 93 ? 7.775 -3.321 -0.176 1.00 93.88 93 PRO A C 1
ATOM 746 O O . PRO A 1 93 ? 7.824 -2.092 -0.150 1.00 93.88 93 PRO A O 1
ATOM 749 N N . ILE A 1 94 ? 6.615 -3.971 -0.106 1.00 93.19 94 ILE A N 1
ATOM 750 C CA . ILE A 1 94 ? 5.328 -3.325 0.167 1.00 93.19 94 ILE A CA 1
ATOM 751 C C . ILE A 1 94 ? 4.999 -3.529 1.644 1.00 93.19 94 ILE A C 1
ATOM 753 O O . ILE A 1 94 ? 4.775 -4.654 2.095 1.00 93.19 94 ILE A O 1
ATOM 757 N N . LYS A 1 95 ? 4.987 -2.431 2.402 1.00 91.12 95 LYS A N 1
ATOM 758 C CA . LYS A 1 95 ? 4.722 -2.448 3.841 1.00 91.12 95 LYS A CA 1
ATOM 759 C C . LYS A 1 95 ? 3.220 -2.448 4.123 1.00 91.12 95 LYS A C 1
ATOM 761 O O . LYS A 1 95 ? 2.525 -1.490 3.793 1.00 91.12 95 LYS A O 1
ATOM 766 N N . PHE A 1 96 ? 2.760 -3.477 4.822 1.00 91.38 96 PHE A N 1
ATOM 767 C CA . PHE A 1 96 ? 1.451 -3.543 5.458 1.00 91.38 96 PHE A CA 1
ATOM 768 C C . PHE A 1 96 ? 1.629 -3.241 6.941 1.00 91.38 96 PHE A C 1
ATOM 770 O O . PHE A 1 96 ? 2.261 -3.994 7.679 1.00 91.38 96 PHE A O 1
ATOM 777 N N . ALA A 1 97 ? 1.108 -2.100 7.373 1.00 86.12 97 ALA A N 1
ATOM 778 C CA . ALA A 1 97 ? 1.101 -1.711 8.771 1.00 86.12 97 ALA A CA 1
ATOM 779 C C . ALA A 1 97 ? -0.239 -1.074 9.106 1.00 86.12 97 ALA A C 1
ATOM 781 O O . ALA A 1 97 ? -0.841 -0.394 8.268 1.00 86.12 97 ALA A O 1
ATOM 782 N N . PHE A 1 98 ? -0.680 -1.252 10.346 1.00 82.00 98 PHE A N 1
ATOM 783 C CA . PHE A 1 98 ? -1.775 -0.451 10.854 1.00 82.00 98 PHE A CA 1
ATOM 784 C C . PHE A 1 98 ? -1.281 0.981 10.907 1.00 82.00 98 PHE A C 1
ATOM 786 O O . PHE A 1 98 ? -0.246 1.296 11.500 1.00 82.00 98 PHE A O 1
ATOM 793 N N . ARG A 1 99 ? -2.015 1.860 10.231 1.00 69.56 99 ARG A N 1
ATOM 794 C CA . ARG A 1 99 ? -1.846 3.279 10.456 1.00 69.56 99 ARG A CA 1
ATOM 795 C C . ARG A 1 99 ? -2.253 3.481 11.908 1.00 69.56 99 ARG A C 1
ATOM 797 O O . ARG A 1 99 ? -3.443 3.437 12.214 1.00 69.56 99 ARG A O 1
ATOM 804 N N . ASN A 1 100 ? -1.269 3.688 12.780 1.00 57.38 100 ASN A N 1
ATOM 805 C CA . ASN A 1 100 ? -1.493 4.366 14.044 1.00 57.38 100 ASN A CA 1
ATOM 806 C C . ASN A 1 100 ? -1.951 5.768 13.661 1.00 57.38 100 ASN A C 1
ATOM 808 O O . ASN A 1 100 ? -1.180 6.718 13.577 1.00 57.38 100 ASN A O 1
ATOM 812 N N . VAL A 1 101 ? -3.233 5.878 13.323 1.00 52.50 101 VAL A N 1
ATOM 813 C CA . VAL A 1 101 ? -3.955 7.093 13.604 1.00 52.50 101 VAL A CA 1
ATOM 814 C C . VAL A 1 101 ? -3.879 7.121 15.113 1.00 52.50 101 VAL A C 1
ATOM 816 O O . VAL A 1 101 ? -4.632 6.414 15.784 1.00 52.50 101 VAL A O 1
ATOM 819 N N . GLU A 1 102 ? -2.898 7.857 15.638 1.00 47.91 102 GLU A N 1
ATOM 820 C CA . GLU A 1 102 ? -3.096 8.524 16.906 1.00 47.91 102 GLU A CA 1
ATOM 821 C C . GLU A 1 102 ? -4.460 9.167 16.735 1.00 47.91 102 GLU A C 1
ATOM 823 O O . GLU A 1 102 ? -4.639 10.124 15.978 1.00 47.91 102 GLU A O 1
ATOM 828 N N . LYS A 1 103 ? -5.481 8.504 17.281 1.00 41.41 103 LYS A N 1
ATOM 829 C CA . LYS A 1 103 ? -6.743 9.160 17.509 1.00 41.41 103 LYS A CA 1
ATOM 830 C C . LYS A 1 103 ? -6.284 10.292 18.393 1.00 41.41 103 LYS A C 1
ATOM 832 O O . LYS A 1 103 ? -5.929 10.033 19.539 1.00 41.41 103 LYS A O 1
ATOM 837 N N . GLU A 1 104 ? -6.168 11.494 17.828 1.00 42.12 104 GLU A N 1
ATOM 838 C CA . GLU A 1 104 ? -6.187 12.703 18.621 1.00 42.12 104 GLU A CA 1
ATOM 839 C C . GLU A 1 104 ? -7.329 12.441 19.584 1.00 42.12 104 GLU A C 1
ATOM 841 O O . GLU A 1 104 ? -8.496 12.343 19.180 1.00 42.12 104 GLU A O 1
ATOM 846 N N . ASN A 1 105 ? -6.973 12.174 20.836 1.00 43.59 105 ASN A N 1
ATOM 847 C CA . ASN A 1 105 ? -7.922 12.212 21.907 1.00 43.59 105 ASN A CA 1
ATOM 848 C C . ASN A 1 105 ? -8.330 13.677 21.887 1.00 43.59 105 ASN A C 1
ATOM 850 O O . ASN A 1 105 ? -7.701 14.518 22.520 1.00 43.59 105 ASN A O 1
ATOM 854 N N . LYS A 1 106 ? -9.355 14.003 21.091 1.00 43.25 106 LYS A N 1
ATOM 855 C CA . LYS A 1 106 ? -10.236 15.109 21.392 1.00 43.25 106 LYS A CA 1
ATOM 856 C C . LYS A 1 106 ? -10.765 14.736 22.761 1.00 43.25 106 LYS A C 1
ATOM 858 O O . LYS A 1 106 ? -11.782 14.055 22.877 1.00 43.25 106 LYS A O 1
ATOM 863 N N . THR A 1 107 ? -10.013 15.113 23.791 1.00 41.84 107 THR A N 1
ATOM 864 C CA . THR A 1 107 ? -10.537 15.392 25.107 1.00 41.84 107 THR A CA 1
ATOM 865 C C . THR A 1 107 ? -11.666 16.344 24.790 1.00 41.84 107 THR A C 1
ATOM 867 O O . THR A 1 107 ? -11.452 17.507 24.443 1.00 41.84 107 THR A O 1
ATOM 870 N N . ALA A 1 108 ? -12.877 15.802 24.698 1.00 46.03 108 ALA A N 1
ATOM 871 C CA . ALA A 1 108 ? -14.045 16.632 24.677 1.00 46.03 108 ALA A CA 1
ATOM 872 C C . ALA A 1 108 ? -13.951 17.328 26.027 1.00 46.03 108 ALA A C 1
ATOM 874 O O . ALA A 1 108 ? -14.197 16.711 27.059 1.00 46.03 108 ALA A O 1
ATOM 875 N N . ASN A 1 109 ? -13.474 18.572 26.029 1.00 49.06 109 ASN A N 1
ATOM 876 C CA . ASN A 1 109 ? -13.608 19.452 27.170 1.00 49.06 109 ASN A CA 1
ATOM 877 C C . ASN A 1 109 ? -15.115 19.696 27.285 1.00 49.06 109 ASN A C 1
ATOM 879 O O . ASN A 1 109 ? -15.638 20.700 26.805 1.00 49.06 109 ASN A O 1
ATOM 883 N N . VAL A 1 110 ? -15.840 18.710 27.815 1.00 52.69 110 VAL A N 1
ATOM 884 C CA . VAL A 1 110 ? -17.244 18.836 28.170 1.00 52.69 110 VAL A CA 1
ATOM 885 C C . VAL A 1 110 ? -17.232 19.670 29.437 1.00 52.69 110 VAL A C 1
ATOM 887 O O . VAL A 1 110 ? -17.200 19.157 30.550 1.00 52.69 110 VAL A O 1
ATOM 890 N N . ALA A 1 111 ? -17.169 20.987 29.261 1.00 54.16 111 ALA A N 1
ATOM 891 C CA . ALA A 1 111 ? -17.429 21.911 30.343 1.00 54.16 111 ALA A CA 1
ATOM 892 C C . ALA A 1 111 ? -18.917 21.787 30.686 1.00 54.16 111 ALA A C 1
ATOM 894 O O . ALA A 1 111 ? -19.775 22.223 29.912 1.00 54.16 111 A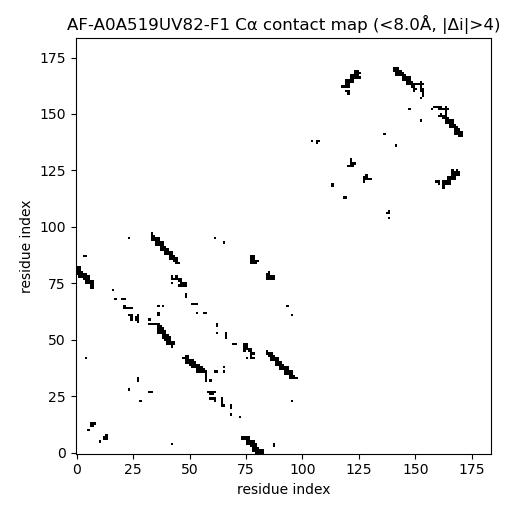LA A O 1
ATOM 895 N N . ILE A 1 112 ? -19.232 21.174 31.827 1.00 58.50 112 ILE A N 1
ATOM 896 C CA . ILE A 1 112 ? -20.577 21.248 32.392 1.00 58.50 112 ILE A CA 1
ATOM 897 C C . ILE A 1 112 ? -20.752 22.687 32.877 1.00 58.50 112 ILE A C 1
ATOM 899 O O . ILE A 1 112 ? -20.248 23.072 33.926 1.00 58.50 112 ILE A O 1
ATOM 903 N N . LYS A 1 113 ? -21.419 23.514 32.070 1.00 53.22 113 LYS A N 1
ATOM 904 C CA . LYS A 1 113 ? -21.840 24.852 32.485 1.00 53.22 113 LYS A CA 1
ATOM 905 C C . LYS A 1 113 ? -23.100 24.694 33.333 1.00 53.22 113 LYS A C 1
ATOM 907 O O . LYS A 1 113 ? -24.184 24.518 32.777 1.00 53.22 113 LYS A O 1
ATOM 912 N N . SER A 1 114 ? -22.972 24.712 34.658 1.00 55.97 114 SER A N 1
ATOM 913 C CA . SER A 1 114 ? -24.131 24.908 35.528 1.00 55.97 114 SER A CA 1
ATOM 914 C C . SER A 1 114 ? -24.509 26.393 35.485 1.00 55.97 114 SER A C 1
ATOM 916 O O . SER A 1 114 ? -23.686 27.276 35.709 1.00 55.97 114 SER A O 1
ATOM 918 N N . ASN A 1 115 ? -25.769 26.697 35.173 1.00 52.72 115 ASN A N 1
ATOM 919 C CA . ASN A 1 115 ? -26.305 28.061 35.287 1.00 52.72 115 ASN A CA 1
ATOM 920 C C . ASN A 1 115 ? -26.729 28.379 36.741 1.00 52.72 115 ASN A C 1
ATOM 922 O O . ASN A 1 115 ? -27.594 29.222 36.961 1.00 52.72 115 ASN A O 1
ATOM 926 N N . GLY A 1 116 ? -26.161 27.683 37.735 1.00 56.53 116 GLY A N 1
ATOM 927 C CA . GLY A 1 116 ? -26.552 27.758 39.142 1.00 56.53 116 GLY A CA 1
ATOM 928 C C . GLY A 1 116 ? -25.427 27.332 40.092 1.00 56.53 116 GLY A C 1
ATOM 929 O O . GLY A 1 116 ? -24.490 26.650 39.693 1.00 56.53 116 GLY A O 1
ATOM 930 N N . SER A 1 117 ? -25.537 27.759 41.352 1.00 52.34 117 SER A N 1
ATOM 931 C CA . SER A 1 117 ? -24.524 27.654 42.422 1.00 52.34 117 SER A CA 1
ATOM 932 C C . SER A 1 117 ? -24.254 26.232 42.950 1.00 52.34 117 SER A C 1
ATOM 934 O O . SER A 1 117 ? -23.538 26.083 43.940 1.00 52.34 117 SER A O 1
ATOM 936 N N . SER A 1 118 ? -24.847 25.194 42.364 1.00 63.03 118 SER A N 1
ATOM 937 C CA . SER A 1 118 ? -24.789 23.831 42.890 1.00 63.03 118 SER A CA 1
ATOM 938 C C . SER A 1 118 ? -24.484 22.819 41.793 1.00 63.03 118 SER A C 1
ATOM 940 O O . SER A 1 118 ? -25.086 22.827 40.716 1.00 63.03 118 SER A O 1
ATOM 942 N N . ASP A 1 119 ? -23.528 21.943 42.086 1.00 66.44 119 ASP A N 1
ATOM 943 C CA . ASP A 1 119 ? -23.068 20.919 41.160 1.00 66.44 119 ASP A CA 1
ATOM 944 C C . ASP A 1 119 ? -24.118 19.804 40.993 1.00 66.44 119 ASP A C 1
ATOM 946 O O . ASP A 1 119 ? -24.759 19.400 41.972 1.00 66.44 119 ASP A O 1
ATOM 950 N N . PRO A 1 120 ? -24.331 19.296 39.764 1.00 72.81 120 PRO A N 1
ATOM 951 C CA . PRO A 1 120 ? -25.224 18.168 39.528 1.00 72.81 120 PRO A CA 1
ATOM 952 C C . PRO A 1 120 ? -24.630 16.864 40.076 1.00 72.81 120 PRO A C 1
ATOM 954 O O . PRO A 1 120 ? -23.412 16.697 40.158 1.00 72.81 120 PRO A O 1
ATOM 957 N N . LEU A 1 121 ? -25.495 15.895 40.386 1.00 77.94 121 LEU A N 1
ATOM 958 C CA . LEU A 1 121 ? -25.062 14.571 40.832 1.00 77.94 121 LEU A CA 1
ATOM 959 C C . LEU A 1 121 ? -24.434 13.796 39.668 1.00 77.94 121 LEU A C 1
ATOM 961 O O . LEU A 1 121 ? -25.094 13.569 38.654 1.00 77.94 121 LEU A O 1
ATOM 965 N N . VAL A 1 122 ? -23.185 13.353 39.805 1.00 76.25 122 VAL A N 1
ATOM 966 C CA . VAL A 1 122 ? -22.504 12.559 38.771 1.00 76.25 122 VAL A CA 1
ATOM 967 C C . VAL A 1 122 ? -22.521 11.083 39.141 1.00 76.25 122 VAL A C 1
ATOM 969 O O . VAL A 1 122 ? -22.127 10.692 40.239 1.00 76.25 122 VAL A O 1
ATOM 972 N N . MET A 1 123 ? -22.964 10.247 38.204 1.00 70.88 123 MET A N 1
ATOM 973 C CA . MET A 1 123 ? -22.912 8.794 38.326 1.00 70.88 123 MET A CA 1
ATOM 974 C C . MET A 1 123 ? -22.098 8.198 37.194 1.00 70.88 123 MET A C 1
ATOM 976 O O . MET A 1 123 ? -22.299 8.541 36.030 1.00 70.88 123 MET A O 1
ATOM 980 N N . VAL A 1 124 ? -21.218 7.261 37.530 1.00 72.06 124 VAL A N 1
ATOM 981 C CA . VAL A 1 124 ? -20.495 6.450 36.549 1.00 72.06 124 VAL A CA 1
ATOM 982 C C . VAL A 1 124 ? -20.793 4.993 36.848 1.00 72.06 124 VAL A C 1
ATOM 984 O O . VAL A 1 124 ? -20.551 4.542 37.964 1.00 72.06 124 VAL A O 1
ATOM 987 N N . ASP A 1 125 ? -21.316 4.266 35.864 1.00 69.88 125 ASP A N 1
ATOM 988 C CA . ASP A 1 125 ? -21.633 2.838 35.992 1.00 69.88 125 ASP A CA 1
ATOM 989 C C . ASP A 1 125 ? -22.567 2.513 37.174 1.00 69.88 125 ASP A C 1
ATOM 991 O O . ASP A 1 125 ? -22.418 1.491 37.840 1.00 69.88 125 ASP A O 1
ATOM 995 N N . ASN A 1 126 ? -23.563 3.381 37.401 1.00 67.25 126 ASN A N 1
ATOM 996 C CA . ASN A 1 126 ? -24.562 3.279 38.475 1.00 67.25 126 ASN A CA 1
ATOM 997 C C . ASN A 1 126 ? -24.011 3.492 39.903 1.00 67.25 126 ASN A C 1
ATOM 999 O O . ASN A 1 126 ? -24.706 3.217 40.880 1.00 67.25 126 ASN A O 1
ATOM 1003 N N . GLU A 1 127 ? -22.794 4.024 40.032 1.00 70.88 127 GLU A N 1
ATOM 1004 C CA . GLU A 1 127 ? -22.216 4.478 41.298 1.00 70.88 127 GLU A CA 1
ATOM 1005 C C . GLU A 1 127 ? -22.099 6.004 41.314 1.00 70.88 127 GLU A C 1
ATOM 1007 O O . GLU A 1 127 ? -21.657 6.609 40.334 1.00 70.88 127 GLU A O 1
ATOM 1012 N N . VAL A 1 128 ? -22.461 6.631 42.436 1.00 74.12 128 VAL A N 1
ATOM 1013 C CA . VAL A 1 128 ? -22.246 8.069 42.650 1.00 74.12 128 VAL A CA 1
ATOM 1014 C C . VAL A 1 128 ? -20.747 8.332 42.751 1.00 74.12 128 VAL A C 1
ATOM 1016 O O . VAL A 1 128 ? -20.065 7.733 43.584 1.00 74.12 128 VAL A O 1
ATOM 1019 N N . LYS A 1 129 ? -20.230 9.226 41.905 1.00 74.62 129 LYS A N 1
ATOM 1020 C CA . LYS A 1 129 ? -18.812 9.594 41.881 1.00 74.62 129 LYS A CA 1
ATOM 1021 C C . LYS A 1 129 ? -18.636 11.101 41.922 1.00 74.62 129 LYS A C 1
ATOM 1023 O O . LYS A 1 129 ? -19.495 11.865 41.496 1.00 74.62 129 LYS A O 1
ATOM 1028 N N . ASP A 1 130 ? -17.483 11.503 42.432 1.00 68.44 130 ASP A N 1
ATOM 1029 C CA . ASP A 1 130 ? -17.058 12.895 42.451 1.00 68.44 130 ASP A CA 1
ATOM 1030 C C . ASP A 1 130 ? -16.694 13.390 41.041 1.00 68.44 130 ASP A C 1
ATOM 1032 O O . ASP A 1 130 ? -16.214 12.614 40.208 1.00 68.44 130 ASP A O 1
ATOM 1036 N N . LEU A 1 131 ? -16.857 14.692 40.791 1.00 63.88 131 LEU A N 1
ATOM 1037 C CA . LEU A 1 131 ? -16.513 15.365 39.530 1.00 63.88 131 LEU A CA 1
ATOM 1038 C C . LEU A 1 131 ? -15.055 15.140 39.101 1.00 63.88 131 LEU A C 1
ATOM 1040 O O . LEU A 1 131 ? -14.752 15.140 37.907 1.00 63.88 131 LEU A O 1
ATOM 1044 N N . SER A 1 132 ? -14.161 14.861 40.051 1.00 59.31 132 SER A N 1
ATOM 1045 C CA . SER A 1 132 ? -12.764 14.492 39.802 1.00 59.31 132 SER A CA 1
ATOM 1046 C C . SER A 1 132 ? -12.607 13.249 38.919 1.00 59.31 132 SER A C 1
ATOM 1048 O O . SER A 1 132 ? -11.566 13.073 38.281 1.00 59.31 132 SER A O 1
ATOM 1050 N N . ILE A 1 133 ? -13.623 12.377 38.856 1.00 63.84 133 ILE A N 1
ATOM 1051 C CA . ILE A 1 133 ? -13.599 11.217 37.963 1.00 63.84 133 ILE A CA 1
ATOM 1052 C C . ILE A 1 133 ? -13.631 11.648 36.499 1.00 63.84 133 ILE A C 1
ATOM 1054 O O . ILE A 1 133 ? -12.975 11.018 35.680 1.00 63.84 133 ILE A O 1
ATOM 1058 N N . LEU A 1 134 ? -14.311 12.751 36.170 1.00 61.81 134 LEU A N 1
ATOM 1059 C CA . LEU A 1 134 ? -14.483 13.221 34.795 1.00 61.81 134 LEU A CA 1
ATOM 1060 C C . LEU A 1 134 ? -13.148 13.582 34.142 1.00 61.81 134 LEU A C 1
ATOM 1062 O O . LEU A 1 134 ? -12.949 13.297 32.966 1.00 61.81 134 LEU A O 1
ATOM 1066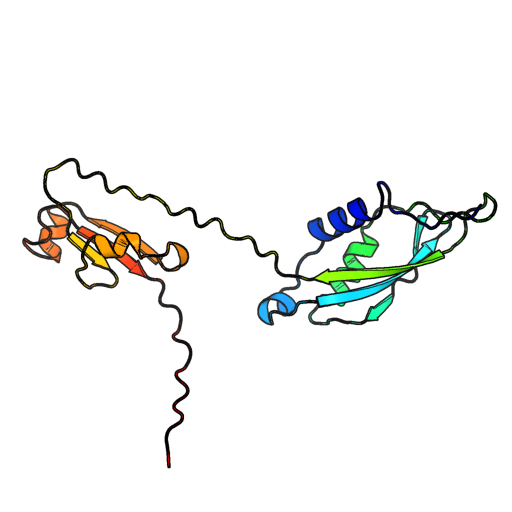 N N . ALA A 1 135 ? -12.209 14.131 34.919 1.00 63.88 135 ALA A N 1
ATOM 1067 C CA . ALA A 1 135 ? -10.855 14.430 34.453 1.00 63.88 135 ALA A CA 1
ATOM 1068 C C . ALA A 1 135 ? -10.031 13.165 34.142 1.00 63.88 135 ALA A C 1
ATOM 1070 O O . ALA A 1 135 ? -9.044 13.235 33.415 1.00 63.88 135 ALA A O 1
ATOM 1071 N N . LYS A 1 136 ? -10.426 12.016 34.703 1.00 62.66 136 LYS A N 1
ATOM 1072 C CA . LYS A 1 136 ? -9.754 10.718 34.547 1.00 62.66 136 LYS A CA 1
ATOM 1073 C C . LYS A 1 136 ? -10.481 9.778 33.583 1.00 62.66 136 LYS A C 1
ATOM 1075 O O . LYS A 1 136 ? -9.994 8.677 33.344 1.00 62.66 136 LY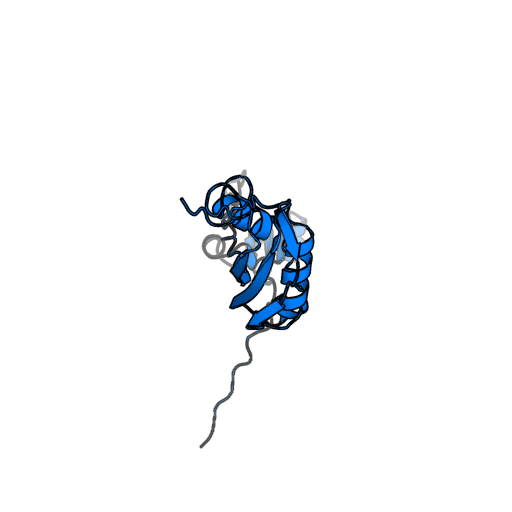S A O 1
ATOM 1080 N N . LEU A 1 137 ? -11.645 10.168 33.061 1.00 64.62 137 LEU A N 1
ATOM 1081 C CA . LEU A 1 137 ? -12.389 9.351 32.110 1.00 64.62 137 LEU A CA 1
ATOM 1082 C C . LEU A 1 137 ? -11.841 9.553 30.699 1.00 64.62 137 LEU A C 1
ATOM 1084 O O . LEU A 1 137 ? -11.818 10.661 30.166 1.00 64.62 137 LEU A O 1
ATOM 1088 N N . GLU A 1 138 ? -11.455 8.453 30.062 1.00 59.78 138 GLU A N 1
ATOM 1089 C CA . GLU A 1 138 ? -11.066 8.464 28.659 1.00 59.78 138 GLU A CA 1
ATOM 1090 C C . GLU A 1 138 ? -12.303 8.305 27.762 1.00 59.78 138 GLU A C 1
ATOM 1092 O O . GLU A 1 138 ? -13.089 7.368 27.914 1.00 59.78 138 GLU A O 1
ATOM 1097 N N . SER A 1 139 ? -12.474 9.195 26.780 1.00 60.09 139 SER A N 1
ATOM 1098 C CA . SER A 1 139 ? -13.634 9.210 25.865 1.00 60.09 139 SER A CA 1
ATOM 1099 C C . SER A 1 139 ? -13.851 7.877 25.121 1.00 60.09 139 SER A C 1
ATOM 1101 O O . SER A 1 139 ? -14.981 7.462 24.854 1.00 60.09 139 SER A O 1
ATOM 1103 N N . ASN A 1 140 ? -12.770 7.145 24.836 1.00 57.94 140 ASN A N 1
ATOM 1104 C CA . ASN A 1 140 ? -12.809 5.818 24.209 1.00 57.94 140 ASN A CA 1
ATOM 1105 C C . ASN A 1 140 ? -13.584 4.775 25.050 1.00 57.94 140 ASN A C 1
ATOM 1107 O O . ASN A 1 140 ? -14.222 3.891 24.464 1.00 57.94 140 ASN A O 1
ATOM 1111 N N . THR A 1 141 ? -13.584 4.912 26.379 1.00 66.69 141 THR A N 1
ATOM 1112 C CA . THR A 1 141 ? -14.197 3.999 27.349 1.00 66.69 141 THR A CA 1
ATOM 1113 C C . THR A 1 141 ? -15.647 4.352 27.649 1.00 66.69 141 THR A C 1
ATOM 1115 O O . THR A 1 141 ? -16.334 3.557 28.276 1.00 66.69 141 THR A O 1
ATOM 1118 N N . ILE A 1 142 ? -16.160 5.488 27.174 1.00 69.12 142 ILE A N 1
ATOM 1119 C CA . ILE A 1 142 ? -17.540 5.910 27.435 1.00 69.12 142 ILE A CA 1
ATOM 1120 C C . ILE A 1 142 ? -18.468 5.336 26.360 1.00 69.12 142 ILE A C 1
ATOM 1122 O O . ILE A 1 142 ? -18.215 5.443 25.157 1.00 69.12 142 ILE A O 1
ATOM 1126 N N . LYS A 1 143 ? -19.546 4.685 26.802 1.00 75.25 143 LYS A N 1
ATOM 1127 C CA . LYS A 1 143 ? -20.625 4.147 25.965 1.00 75.25 143 LYS A CA 1
ATOM 1128 C C . LYS A 1 143 ? -21.694 5.206 25.703 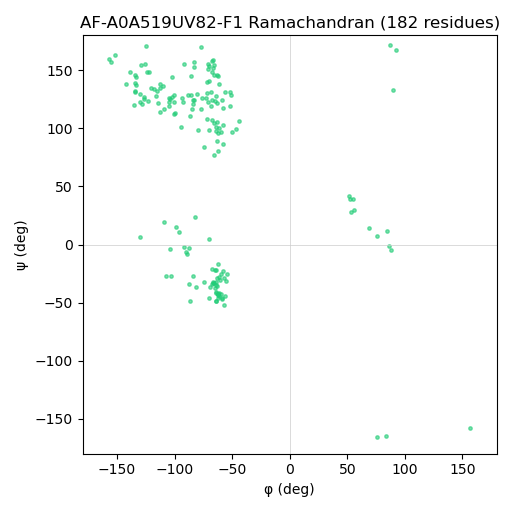1.00 75.25 143 LYS A C 1
ATOM 1130 O O . LYS A 1 143 ? -22.081 5.378 24.552 1.00 75.25 143 LYS A O 1
ATOM 1135 N N . SER A 1 144 ? -22.155 5.894 26.745 1.00 68.62 144 SER A N 1
ATOM 1136 C CA . SER A 1 144 ? -23.161 6.959 26.654 1.00 68.62 144 SER A CA 1
ATOM 1137 C C . SER A 1 144 ? -23.044 7.942 27.821 1.00 68.62 144 SER A C 1
ATOM 1139 O O . SER A 1 144 ? -22.499 7.601 28.874 1.00 68.62 144 SER A O 1
ATOM 1141 N N . VAL A 1 145 ? -23.553 9.159 27.612 1.00 77.19 145 VAL A N 1
ATOM 1142 C CA . VAL A 1 145 ? -23.717 10.190 28.644 1.00 77.19 145 VAL A CA 1
ATOM 1143 C C . VAL A 1 145 ? -25.147 10.710 28.567 1.00 77.19 145 VAL A C 1
ATOM 1145 O O . VAL A 1 145 ? -25.555 11.210 27.521 1.00 77.19 145 VAL A O 1
ATOM 1148 N N . ASP A 1 146 ? -25.878 10.619 29.672 1.00 76.50 146 ASP A N 1
ATOM 1149 C CA . ASP A 1 146 ? -27.272 11.033 29.788 1.00 76.50 146 ASP A CA 1
ATOM 1150 C C . ASP A 1 146 ? -27.399 12.152 30.830 1.00 76.50 146 ASP A C 1
ATOM 1152 O O . ASP A 1 146 ? -26.837 12.070 31.923 1.00 76.50 146 ASP A O 1
ATOM 1156 N N . VAL A 1 147 ? -28.132 13.217 30.495 1.00 80.75 147 VAL A N 1
ATOM 1157 C CA . VAL A 1 147 ? -28.355 14.366 31.389 1.00 80.75 147 VAL A CA 1
ATOM 1158 C C . VAL A 1 147 ? -29.823 14.414 31.790 1.00 80.75 147 VAL A C 1
ATOM 1160 O O . VAL A 1 147 ? -30.698 14.670 30.963 1.00 80.75 147 VAL A O 1
ATOM 1163 N N . LEU A 1 148 ? -30.090 14.205 33.076 1.00 75.88 148 LEU A N 1
ATOM 1164 C CA . LEU A 1 148 ? -31.421 14.271 33.667 1.00 75.88 148 LEU A CA 1
ATOM 1165 C C . LEU A 1 148 ? -31.601 15.594 34.407 1.00 75.88 148 LEU A C 1
ATOM 1167 O O . LEU A 1 148 ? -30.810 15.943 35.281 1.00 75.88 148 LEU A O 1
ATOM 1171 N N . LYS A 1 149 ? -32.671 16.321 34.081 1.00 77.75 149 LYS A N 1
ATOM 1172 C CA . LYS A 1 149 ? -33.080 17.537 34.797 1.00 77.75 149 LYS A CA 1
ATOM 1173 C C . LYS A 1 149 ? -34.066 17.191 35.916 1.00 77.75 149 LYS A C 1
ATOM 1175 O O . LYS A 1 149 ? -34.802 16.205 35.821 1.00 77.75 149 LYS A O 1
ATOM 1180 N N . ALA A 1 150 ? -34.141 18.037 36.939 1.00 75.00 150 ALA A N 1
ATOM 1181 C CA . ALA A 1 150 ? -35.233 17.979 37.907 1.00 75.00 150 ALA A CA 1
ATOM 1182 C C . ALA A 1 150 ? -36.587 18.256 37.209 1.00 75.00 150 ALA A C 1
ATOM 1184 O O . ALA A 1 150 ? -36.620 19.053 36.265 1.00 75.00 150 ALA A O 1
ATOM 1185 N N . PRO A 1 151 ? -37.703 17.615 37.620 1.00 76.25 151 PRO A N 1
ATOM 1186 C CA . PRO A 1 151 ? -37.866 16.726 38.782 1.00 76.25 151 PRO A CA 1
ATOM 1187 C C . PRO A 1 151 ? -37.548 15.239 38.519 1.00 76.25 151 PRO A C 1
ATOM 1189 O O . PRO A 1 151 ? -37.596 14.430 39.444 1.00 76.25 151 PRO A O 1
ATOM 1192 N N . VAL A 1 152 ? -37.224 14.863 37.277 1.00 73.38 152 VAL A N 1
ATOM 1193 C CA . VAL A 1 152 ? -37.022 13.460 36.860 1.00 73.38 152 VAL A CA 1
ATOM 1194 C C . VAL A 1 152 ? -35.853 12.813 37.604 1.00 73.38 152 VAL A C 1
ATOM 1196 O O . VAL A 1 152 ? -35.960 11.686 38.080 1.00 73.38 152 VAL A O 1
ATOM 1199 N N . SER A 1 153 ? -34.751 13.543 37.758 1.00 73.44 153 SER A N 1
ATOM 1200 C CA . SER A 1 153 ? -33.576 13.093 38.507 1.00 73.44 153 SER A CA 1
ATOM 1201 C C . SER A 1 153 ? -33.889 12.843 39.990 1.00 73.44 153 SER A C 1
ATOM 1203 O O . SER A 1 153 ? -33.497 11.815 40.538 1.00 73.44 153 SER A O 1
ATOM 1205 N N . THR A 1 154 ? -34.657 13.734 40.622 1.00 75.06 154 THR A N 1
ATOM 1206 C CA . THR A 1 154 ? -35.074 13.631 42.029 1.00 75.06 154 THR A CA 1
ATOM 1207 C C . THR A 1 154 ? -35.988 12.433 42.274 1.00 75.06 154 THR A C 1
ATOM 1209 O O . THR A 1 154 ? -35.871 11.771 43.302 1.00 75.06 154 THR A O 1
ATOM 1212 N N . ALA A 1 155 ? -36.879 12.124 41.328 1.00 73.12 155 ALA A N 1
ATOM 1213 C CA . ALA A 1 155 ? -37.763 10.963 41.421 1.00 73.12 155 ALA A CA 1
ATOM 1214 C C . ALA A 1 155 ? -36.994 9.631 41.373 1.00 73.12 155 ALA A C 1
ATOM 1216 O O . ALA A 1 155 ? -37.396 8.670 42.023 1.00 73.12 155 ALA A O 1
ATOM 1217 N N . LEU A 1 156 ? -35.887 9.578 40.625 1.00 71.06 156 LEU A N 1
ATOM 1218 C CA . LEU A 1 156 ? -35.083 8.365 40.453 1.00 71.06 156 LEU A CA 1
ATOM 1219 C C . LEU A 1 156 ? -34.014 8.187 41.540 1.00 71.06 156 LEU A C 1
ATOM 1221 O O . LEU A 1 156 ? -33.721 7.058 41.924 1.00 71.06 156 LEU A O 1
ATOM 1225 N N . TYR A 1 157 ? -33.438 9.284 42.039 1.00 75.50 157 TYR A N 1
ATOM 1226 C CA . TYR A 1 157 ? -32.230 9.247 42.876 1.00 75.50 157 TYR A CA 1
ATOM 1227 C C . TYR A 1 157 ? -32.337 10.050 44.182 1.00 75.50 157 TYR A C 1
ATOM 1229 O O . TYR A 1 157 ? -31.361 10.180 44.921 1.00 75.50 157 TYR A O 1
ATOM 1237 N N . GLY A 1 158 ? -33.522 10.576 44.500 1.00 73.81 158 GLY A N 1
ATOM 1238 C CA . GLY A 1 158 ? -33.794 11.299 45.741 1.00 73.81 158 GLY A CA 1
ATOM 1239 C C . GLY A 1 158 ? -33.233 12.724 45.771 1.00 73.81 158 GLY A C 1
ATOM 1240 O O . GLY A 1 158 ? -32.843 13.292 44.751 1.00 73.81 158 GLY A O 1
ATOM 1241 N N . LYS A 1 159 ? -33.196 13.325 46.971 1.00 74.88 159 LYS A N 1
ATOM 1242 C CA . LYS A 1 159 ? -32.794 14.734 47.177 1.00 74.88 159 LYS A CA 1
ATOM 1243 C C . LYS A 1 159 ? -31.391 15.059 46.657 1.00 74.88 159 LYS A C 1
ATOM 1245 O O . LYS A 1 159 ? -31.144 16.175 46.225 1.00 74.88 159 LYS A O 1
ATOM 1250 N N . SER A 1 160 ? -30.483 14.085 46.634 1.00 69.12 160 SER A N 1
ATOM 1251 C CA . SER A 1 160 ? -29.125 14.271 46.110 1.00 69.12 160 SER A CA 1
ATOM 1252 C C . SER A 1 160 ? -29.090 14.632 44.620 1.00 69.12 160 SER A C 1
ATOM 1254 O O . SER A 1 160 ? -28.077 15.137 44.155 1.00 69.12 160 SER A O 1
ATOM 1256 N N . ALA A 1 161 ? -30.181 14.409 43.880 1.00 73.00 161 ALA A N 1
ATOM 1257 C CA . ALA A 1 161 ? -30.314 14.734 42.463 1.00 73.00 161 ALA A CA 1
ATOM 1258 C C . ALA A 1 161 ? -31.273 15.911 42.191 1.00 73.00 161 ALA A C 1
ATOM 1260 O O . ALA A 1 161 ? -31.756 16.072 41.067 1.00 73.00 161 ALA A O 1
ATOM 1261 N N . GLU A 1 162 ? -31.547 16.740 43.205 1.00 75.69 162 GLU A N 1
ATOM 1262 C CA . GLU A 1 162 ? -32.422 17.920 43.113 1.00 75.69 162 GLU A CA 1
ATOM 1263 C C . GLU A 1 162 ? -31.934 18.950 42.080 1.00 75.69 162 GLU A C 1
ATOM 1265 O O . GLU A 1 162 ? -32.742 19.645 41.470 1.00 75.69 162 GLU A O 1
ATOM 1270 N N . ASN A 1 163 ? -30.629 18.965 41.791 1.00 71.25 163 ASN A N 1
ATOM 1271 C CA . ASN A 1 163 ? -30.002 19.842 40.796 1.00 71.25 163 ASN A CA 1
ATOM 1272 C C . ASN A 1 163 ? -29.756 19.155 39.438 1.00 71.25 163 ASN A C 1
ATOM 1274 O O . ASN A 1 163 ? -29.006 19.658 38.602 1.00 71.25 163 ASN A O 1
ATOM 1278 N N . GLY A 1 164 ? -30.393 18.004 39.203 1.00 75.81 164 GLY A N 1
ATOM 1279 C CA . GLY A 1 16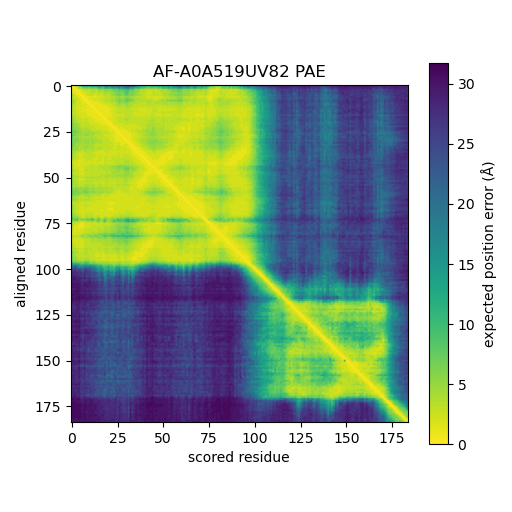4 ? -30.142 17.162 38.036 1.00 75.81 164 GLY A CA 1
ATOM 1280 C C . GLY A 1 164 ? -29.093 16.080 38.294 1.00 75.81 164 GLY A C 1
ATOM 1281 O O . GLY A 1 164 ? -28.389 16.088 39.305 1.00 75.81 164 GLY A O 1
ATOM 1282 N N . ALA A 1 165 ? -29.005 15.128 37.368 1.00 77.56 165 ALA A N 1
ATOM 1283 C CA . ALA A 1 165 ? -28.024 14.050 37.401 1.00 77.56 165 ALA A CA 1
ATOM 1284 C C . ALA A 1 165 ? -27.377 13.864 36.025 1.00 77.56 165 ALA A C 1
ATOM 1286 O O . ALA A 1 165 ? -28.059 13.910 35.000 1.00 77.56 165 ALA A O 1
ATOM 1287 N N . VAL A 1 166 ? -26.066 13.638 36.005 1.00 81.56 166 VAL A N 1
ATOM 1288 C CA . VAL A 1 166 ? -25.314 13.251 34.810 1.00 81.56 166 VAL A CA 1
ATOM 1289 C C . VAL A 1 166 ? -24.901 11.797 34.970 1.00 81.56 166 VAL A C 1
ATOM 1291 O O . VAL A 1 166 ? -24.150 11.454 35.882 1.00 81.56 166 VAL A O 1
ATOM 1294 N N . ILE A 1 167 ? -25.404 10.944 34.086 1.00 75.75 167 ILE A N 1
ATOM 1295 C CA . ILE A 1 167 ? -25.154 9.506 34.100 1.00 75.75 167 ILE A CA 1
ATOM 1296 C C . ILE A 1 167 ? -24.177 9.193 32.980 1.00 75.75 167 ILE A C 1
ATOM 1298 O O . ILE A 1 167 ? -24.436 9.472 31.813 1.00 75.75 167 ILE A O 1
ATOM 1302 N N . ILE A 1 168 ? -23.052 8.593 33.333 1.00 76.44 168 ILE A N 1
ATOM 1303 C CA . ILE A 1 168 ? -22.031 8.156 32.393 1.00 76.44 168 ILE A CA 1
ATOM 1304 C C . ILE A 1 168 ? -21.980 6.636 32.449 1.00 76.44 168 ILE A C 1
ATOM 1306 O O . ILE A 1 168 ? -21.737 6.041 33.497 1.00 76.44 168 ILE A O 1
ATOM 1310 N N . THR A 1 169 ? -22.204 6.000 31.306 1.00 72.81 169 THR A N 1
ATOM 1311 C CA . THR A 1 169 ? -22.088 4.545 31.175 1.00 72.81 169 THR A CA 1
ATOM 1312 C C . THR A 1 169 ? -20.799 4.227 30.437 1.00 72.81 169 THR A C 1
ATOM 1314 O O . THR A 1 169 ? -20.593 4.734 29.333 1.00 72.81 169 THR A O 1
ATOM 1317 N N . SER A 1 170 ? -19.939 3.376 30.997 1.00 73.94 170 SER A N 1
ATOM 1318 C CA . SER A 1 170 ? -18.730 2.906 30.320 1.00 73.94 170 SER A CA 1
ATOM 1319 C C . SER A 1 170 ? -19.020 1.730 29.373 1.00 73.94 170 SER A C 1
ATOM 1321 O O . SER A 1 170 ? -19.981 0.964 29.513 1.00 73.94 170 SER A O 1
ATOM 1323 N N . LYS A 1 171 ? -18.195 1.582 28.336 1.00 73.00 171 LYS A N 1
ATOM 1324 C CA . LYS A 1 171 ? -18.143 0.384 27.502 1.00 73.00 171 LYS A CA 1
ATOM 1325 C C . LYS A 1 171 ? -17.489 -0.694 28.355 1.00 73.00 171 LYS A C 1
ATOM 1327 O O . LYS A 1 171 ? -16.283 -0.651 28.569 1.00 73.00 171 LYS A O 1
ATOM 1332 N N . LYS A 1 172 ? -18.263 -1.682 28.809 1.00 52.72 172 LYS A N 1
ATOM 1333 C CA . LYS A 1 172 ? -17.697 -2.932 29.329 1.00 52.72 172 LYS A CA 1
ATOM 1334 C C . LYS A 1 172 ? -16.872 -3.576 28.215 1.00 52.72 172 LYS A C 1
ATOM 1336 O O . LYS A 1 172 ? -17.430 -4.233 27.339 1.00 52.72 172 LYS A O 1
ATOM 1341 N N . THR A 1 173 ? -15.561 -3.371 28.214 1.00 43.69 173 THR A N 1
ATOM 1342 C CA . THR A 1 173 ? -14.660 -4.266 27.493 1.00 43.69 173 THR A CA 1
ATOM 1343 C C . THR A 1 173 ? -14.645 -5.604 28.238 1.00 43.69 173 THR A C 1
ATOM 1345 O O . THR A 1 173 ? -14.717 -5.623 29.472 1.00 43.69 173 THR A O 1
ATOM 1348 N N . PRO A 1 174 ? -14.617 -6.748 27.533 1.00 35.25 174 PRO A N 1
ATOM 1349 C CA . PRO A 1 174 ? -14.421 -8.026 28.193 1.00 35.25 174 PRO A CA 1
ATOM 1350 C C . PRO A 1 174 ? -13.079 -7.983 28.932 1.00 35.25 174 PRO A C 1
ATOM 1352 O O . PRO A 1 174 ? -12.042 -7.656 28.358 1.00 35.25 174 PRO A O 1
ATOM 1355 N N . LYS A 1 175 ? -13.131 -8.259 30.237 1.00 34.72 175 LYS A N 1
ATOM 1356 C CA . LYS A 1 175 ? -11.975 -8.381 31.129 1.00 34.72 175 LYS A CA 1
ATOM 1357 C C . LYS A 1 175 ? -10.963 -9.345 30.484 1.00 34.72 175 LYS A C 1
ATOM 1359 O O . LYS A 1 175 ? -11.384 -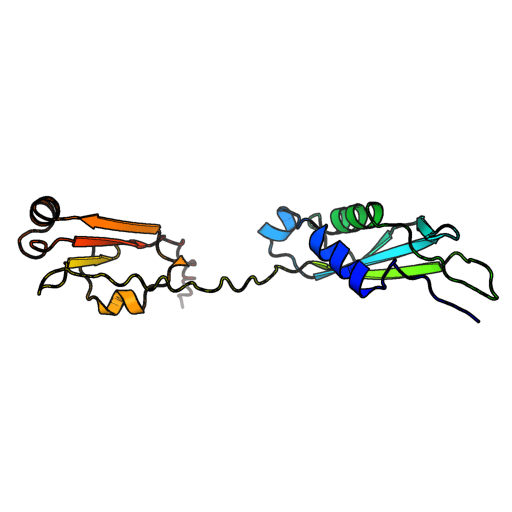10.448 30.129 1.00 34.72 175 LYS A O 1
ATOM 1364 N N . PRO A 1 176 ? -9.669 -9.000 30.334 1.00 35.97 176 PRO A N 1
ATOM 1365 C CA . PRO A 1 176 ? -8.677 -10.008 29.983 1.00 35.97 176 PRO A CA 1
ATOM 1366 C C . PRO A 1 176 ? -8.745 -11.117 31.038 1.00 35.97 176 PRO A C 1
ATOM 1368 O O . PRO A 1 176 ? -8.823 -10.834 32.238 1.00 35.97 176 PRO A O 1
ATOM 1371 N N . ALA A 1 177 ? -8.818 -12.368 30.581 1.00 36.50 177 ALA A N 1
ATOM 1372 C CA . ALA A 1 177 ? -8.901 -13.529 31.451 1.00 36.50 177 ALA A CA 1
ATOM 1373 C C . ALA A 1 177 ? -7.762 -13.466 32.476 1.00 36.50 177 ALA A C 1
ATOM 1375 O O . ALA A 1 177 ? -6.586 -13.431 32.122 1.00 36.50 177 ALA A O 1
ATOM 1376 N N . VAL A 1 178 ? -8.122 -13.415 33.758 1.00 37.31 178 VAL A N 1
ATOM 1377 C CA . VAL A 1 178 ? -7.168 -13.614 34.844 1.00 37.31 178 VAL A CA 1
ATOM 1378 C C . VAL A 1 178 ? -6.721 -15.066 34.731 1.00 37.31 178 VAL A C 1
ATOM 1380 O O . VAL A 1 178 ? -7.488 -15.969 35.062 1.00 37.31 178 VAL A O 1
ATOM 1383 N N . THR A 1 179 ? -5.508 -15.302 34.236 1.00 38.69 179 THR A N 1
ATOM 1384 C CA . THR A 1 179 ? -4.865 -16.608 34.370 1.00 38.69 179 THR A CA 1
ATOM 1385 C C . THR A 1 179 ? -4.652 -16.846 35.860 1.00 38.69 179 THR A C 1
ATOM 1387 O O . THR A 1 179 ? -3.749 -16.282 36.475 1.00 38.69 179 THR A O 1
ATOM 1390 N N . LEU A 1 180 ? -5.523 -17.657 36.456 1.00 39.47 180 LEU A N 1
ATOM 1391 C CA . LEU A 1 180 ? -5.274 -18.280 37.746 1.00 39.47 180 LEU A CA 1
ATOM 1392 C C . LEU A 1 180 ? -4.085 -19.225 37.567 1.00 39.47 180 LEU A C 1
ATOM 1394 O O . LEU A 1 180 ? -4.258 -20.352 37.113 1.00 39.47 180 LEU A O 1
ATOM 1398 N N . VAL A 1 181 ? -2.885 -18.779 37.925 1.00 42.91 181 VAL A N 1
ATOM 1399 C CA . VAL A 1 181 ? -1.830 -19.718 38.303 1.00 42.91 181 VAL A CA 1
ATOM 1400 C C . VAL A 1 181 ? -1.905 -19.830 39.814 1.00 42.91 181 VAL A C 1
ATOM 1402 O O . VAL A 1 181 ? -1.499 -18.925 40.539 1.00 42.91 181 VAL A O 1
ATOM 1405 N N . ASN A 1 182 ? -2.512 -20.912 40.288 1.00 35.59 182 ASN A N 1
ATOM 1406 C CA . ASN A 1 182 ? -2.400 -21.315 41.677 1.00 35.59 182 ASN A CA 1
ATOM 1407 C C . ASN A 1 182 ? -2.119 -22.816 41.750 1.00 35.59 182 ASN A C 1
ATOM 1409 O O . ASN A 1 182 ? -2.717 -23.578 40.988 1.00 35.59 182 ASN A O 1
ATOM 1413 N N . ARG A 1 183 ? -1.329 -23.169 42.775 1.00 37.56 183 ARG A N 1
ATOM 1414 C CA . ARG A 1 183 ? -1.003 -24.502 43.323 1.00 37.56 183 ARG A CA 1
ATOM 1415 C C . ARG A 1 183 ? 0.216 -25.183 42.688 1.00 37.56 183 ARG A C 1
ATOM 1417 O O . ARG A 1 183 ? 0.317 -25.227 41.470 1.00 37.56 183 ARG A O 1
ATOM 1424 N N . ASN A 1 184 ? 1.157 -25.747 43.448 1.00 45.75 184 ASN A N 1
ATOM 1425 C CA . ASN A 1 184 ? 1.257 -26.051 44.887 1.00 45.75 184 ASN A CA 1
ATOM 1426 C C . ASN A 1 184 ? 2.734 -26.041 45.298 1.00 45.75 184 ASN A C 1
ATOM 1428 O O . ASN A 1 184 ? 3.565 -26.367 44.422 1.00 45.75 184 ASN A O 1
#

Sequence (184 aa):
MEVPPEYPGGIAKFYEFLGKTIKYPTLAAENEIQGNVFVSFTVERDGSLNDIKIDRRLGYGTDEEAVRVLKLSKYWNPGMQNGRPVRVKYNIPIKFAFRNVEKENKTANVAIKSNGSSDPLVMVDNEVKDLSILAKLESNTIKSVDVLKAPVSTALYGKSAENGAVIITSKKTPKPAVTLVNRN

Solvent-accessible surface area (backbone atoms only — not comparable to full-atom values): 11037 Å² total; per-residue (Å²): 105,76,42,76,59,42,41,75,83,35,65,68,46,46,52,54,50,47,72,74,64,62,67,84,34,66,62,20,58,77,65,69,61,64,49,58,35,30,38,32,31,29,34,30,57,85,8,47,81,42,78,76,40,76,78,36,78,72,47,56,55,49,51,60,42,54,53,53,49,60,74,68,51,77,64,28,44,38,14,28,50,77,86,37,64,34,71,40,81,47,75,48,76,48,75,46,67,84,78,78,67,72,68,74,76,72,71,73,81,75,74,82,78,65,97,56,101,61,83,52,31,37,26,50,72,92,38,84,46,64,76,75,52,63,84,71,58,57,74,88,44,52,64,49,77,48,81,38,53,57,66,62,20,24,76,76,61,37,77,75,10,59,67,6,29,38,42,36,36,58,51,84,68,83,74,79,81,78,80,82,84,76,87,133